Protein AF-A0A2N5I9R2-F1 (afdb_monomer_lite)

Sequence (228 aa):
MYKTEITMLAALPFIGFIIFKSLSSDYFYPVHIKRILQFTWQMPNYSSIAAASYIFTGYINLVIINRNIQAKEILYYFWVIPVLGSLILAFTYLTPFGFLGIHSVGDFVFPWMVTVDSLRMQYGFIERTSFVLVFVFMLLTMLFGIVTWNVGLELMKGAFGIQDRKTGMRLFALTFLSFIGFLSVYFQESLNQREFFGYAKYWFNFRLPVEVVLVMVVFLLSLRRKKT

pLDDT: mean 83.45, std 9.49, range [41.66, 95.06]

Secondary structure (DSSP, 8-state):
-HHHHHHHHHHHHHHHHHHHHHHT-TT--HHHHHHHHTTTTSPPPHHHHHHHHGGGGGHHHHHHHGGGS-HHHHGGGTTHHHHHHHHHHHHHHHHHHHHHHHHHGGG-SSHHHHHHHT-B-TTSSSSBTHHHHHHHHHHHHHHHHHHHHHHHHHHHHHHTT--S-HHHHHHHHHHHHHHHHHHHHHHHHH--HHHHHHHHHHHHHHHHHHHHHHHHHHHHHHHHHT--

Structure (mmCIF, N/CA/C/O backbone):
data_AF-A0A2N5I9R2-F1
#
_entry.id   AF-A0A2N5I9R2-F1
#
loop_
_atom_site.group_PDB
_atom_site.id
_atom_site.type_symbol
_atom_site.label_atom_id
_atom_site.label_alt_id
_atom_site.label_comp_id
_atom_site.label_asym_id
_atom_site.label_entity_id
_atom_site.label_seq_id
_atom_site.pdbx_PDB_ins_code
_atom_site.Cartn_x
_atom_site.Cartn_y
_atom_site.Cartn_z
_atom_site.occupancy
_atom_site.B_iso_or_equiv
_atom_site.auth_seq_id
_atom_site.auth_comp_id
_atom_site.auth_asym_id
_atom_site.auth_atom_id
_atom_site.pdbx_PDB_model_num
ATOM 1 N N . MET A 1 1 ? -20.966 -2.949 2.460 1.00 60.56 1 MET A N 1
ATOM 2 C CA . MET A 1 1 ? -20.809 -4.411 2.385 1.00 60.56 1 MET A CA 1
ATOM 3 C C . MET A 1 1 ? -21.108 -4.892 0.967 1.00 60.56 1 MET A C 1
ATOM 5 O O . MET A 1 1 ? -20.170 -4.924 0.189 1.00 60.56 1 MET A O 1
ATOM 9 N N . TYR A 1 2 ? -22.363 -5.051 0.525 1.00 65.62 2 TYR A N 1
ATOM 10 C CA . TYR A 1 2 ? -22.628 -5.542 -0.847 1.00 65.62 2 TYR A CA 1
ATOM 11 C C . TYR A 1 2 ? -22.006 -4.706 -1.979 1.00 65.62 2 TYR A C 1
ATOM 13 O O . TYR A 1 2 ? -21.385 -5.248 -2.883 1.00 65.62 2 TYR A O 1
ATOM 21 N N . LYS A 1 3 ? -22.089 -3.369 -1.913 1.00 74.38 3 LYS A N 1
ATOM 22 C CA . LYS A 1 3 ? -21.475 -2.499 -2.935 1.00 74.38 3 LYS A CA 1
ATOM 23 C C . LYS A 1 3 ? -19.947 -2.625 -2.985 1.00 74.38 3 LYS A C 1
ATOM 25 O O . LYS A 1 3 ? -19.378 -2.588 -4.062 1.00 74.38 3 LYS A O 1
ATOM 30 N N . THR A 1 4 ? -19.289 -2.790 -1.836 1.00 77.25 4 THR A N 1
ATOM 31 C CA . THR A 1 4 ? -17.825 -2.929 -1.758 1.00 77.25 4 THR A CA 1
ATOM 32 C C . THR A 1 4 ? -17.363 -4.298 -2.258 1.00 77.25 4 THR A C 1
ATOM 34 O O . THR A 1 4 ? -16.362 -4.378 -2.960 1.00 77.25 4 THR A O 1
ATOM 37 N N . GLU A 1 5 ? -18.119 -5.358 -1.968 1.00 77.56 5 GLU A N 1
ATOM 38 C CA . GLU A 1 5 ? -17.849 -6.711 -2.474 1.00 77.56 5 GLU A CA 1
ATOM 39 C C . GLU A 1 5 ? -18.020 -6.792 -3.993 1.00 77.56 5 GLU A C 1
ATOM 41 O O . GLU A 1 5 ? -17.132 -7.289 -4.680 1.00 77.56 5 GLU A O 1
ATOM 46 N N . ILE A 1 6 ? -19.108 -6.231 -4.532 1.00 82.81 6 ILE A N 1
ATOM 47 C CA . ILE A 1 6 ? -19.355 -6.199 -5.981 1.00 82.81 6 ILE A CA 1
ATOM 48 C C . ILE A 1 6 ? -18.239 -5.436 -6.703 1.00 82.81 6 ILE A C 1
ATOM 50 O O . ILE A 1 6 ? -17.735 -5.918 -7.714 1.00 82.81 6 ILE A O 1
ATOM 54 N N . THR A 1 7 ? -17.798 -4.286 -6.178 1.00 84.12 7 THR A N 1
ATOM 55 C CA . THR A 1 7 ? -16.679 -3.533 -6.769 1.00 84.12 7 THR A CA 1
ATOM 56 C C . THR A 1 7 ? -15.376 -4.335 -6.754 1.00 84.12 7 THR A C 1
ATOM 58 O O . THR A 1 7 ? -14.638 -4.315 -7.737 1.00 84.12 7 THR A O 1
ATOM 61 N N . MET A 1 8 ? -15.091 -5.069 -5.673 1.00 82.25 8 MET A N 1
ATOM 62 C CA . MET A 1 8 ? -13.900 -5.920 -5.593 1.00 82.25 8 MET A CA 1
ATOM 63 C C . MET A 1 8 ? -13.965 -7.075 -6.601 1.00 82.25 8 MET A C 1
ATOM 65 O O . MET A 1 8 ? -13.002 -7.304 -7.332 1.00 82.25 8 MET A O 1
ATOM 69 N N . LEU A 1 9 ? -15.109 -7.760 -6.688 1.00 85.12 9 LEU A N 1
ATOM 70 C CA . LEU A 1 9 ? -15.334 -8.837 -7.655 1.00 85.12 9 LEU A CA 1
ATOM 71 C C . LEU A 1 9 ? -15.243 -8.337 -9.099 1.00 85.12 9 LEU A C 1
ATOM 73 O O . LEU A 1 9 ? -14.686 -9.029 -9.946 1.00 85.12 9 LEU A O 1
ATOM 77 N N . ALA A 1 10 ? -15.725 -7.123 -9.367 1.00 86.81 10 ALA A N 1
ATOM 78 C CA . ALA A 1 10 ? -15.601 -6.487 -10.671 1.00 86.81 10 ALA A CA 1
ATOM 79 C C . ALA A 1 10 ? -14.145 -6.135 -11.017 1.00 86.81 10 ALA A C 1
ATOM 81 O O . ALA A 1 10 ? -13.776 -6.219 -12.182 1.00 86.81 10 ALA A O 1
ATOM 82 N N . ALA A 1 11 ? -13.306 -5.775 -10.038 1.00 87.00 11 ALA A N 1
ATOM 83 C CA . ALA A 1 11 ? -11.900 -5.427 -10.263 1.00 87.00 11 ALA A CA 1
ATOM 84 C C . ALA A 1 11 ? -11.002 -6.652 -10.530 1.00 87.00 11 ALA A C 1
ATOM 86 O O . ALA A 1 11 ? -10.061 -6.564 -11.321 1.00 87.00 11 ALA A O 1
ATOM 87 N N . LEU A 1 12 ? -11.293 -7.799 -9.905 1.00 87.19 12 LEU A N 1
ATOM 88 C CA . LEU A 1 12 ? -10.509 -9.036 -10.038 1.00 87.19 12 LEU A CA 1
ATOM 89 C C . LEU A 1 12 ? -10.227 -9.490 -11.486 1.00 87.19 12 LEU A C 1
ATOM 91 O O . LEU A 1 12 ? -9.058 -9.758 -11.775 1.00 87.19 12 LEU A O 1
ATOM 95 N N . PRO A 1 13 ? -11.206 -9.574 -12.412 1.00 89.88 13 PRO A N 1
ATOM 96 C CA . PRO A 1 13 ? -10.934 -10.004 -13.784 1.00 89.88 13 PRO A CA 1
ATOM 97 C C . PRO A 1 13 ? -9.985 -9.050 -14.514 1.00 89.88 13 PRO A C 1
ATOM 99 O O . PRO A 1 13 ? -9.122 -9.506 -15.259 1.00 89.88 13 PRO A O 1
ATOM 102 N N . PHE A 1 14 ? -10.080 -7.741 -14.263 1.00 89.31 14 PHE A N 1
ATOM 103 C CA . PHE A 1 14 ? -9.168 -6.767 -14.862 1.00 89.31 14 PHE A CA 1
ATOM 104 C C . PHE A 1 14 ? -7.747 -6.902 -14.309 1.00 89.31 14 PHE A C 1
ATOM 106 O O . PHE A 1 14 ? -6.790 -6.839 -15.078 1.00 89.31 14 PHE A O 1
ATOM 113 N N . ILE A 1 15 ? -7.595 -7.146 -13.003 1.00 88.50 15 ILE A N 1
ATOM 114 C CA . ILE A 1 15 ? -6.285 -7.422 -12.390 1.00 88.50 15 ILE A CA 1
ATOM 115 C C . ILE A 1 15 ? -5.675 -8.686 -13.007 1.00 88.50 15 ILE A C 1
ATOM 117 O O . ILE A 1 15 ? -4.526 -8.665 -13.448 1.00 88.50 15 ILE A O 1
ATOM 121 N N . GLY A 1 16 ? -6.454 -9.769 -13.090 1.00 88.75 16 GLY A N 1
ATOM 122 C CA . GLY A 1 16 ? -6.018 -11.022 -13.706 1.00 88.75 16 GLY A CA 1
ATOM 123 C C . GLY A 1 16 ? -5.613 -10.841 -15.169 1.00 88.75 16 GLY A C 1
ATOM 124 O O . GLY A 1 16 ? -4.566 -11.334 -15.585 1.00 88.75 16 GLY A O 1
ATOM 125 N N . PHE A 1 17 ? -6.389 -10.066 -15.929 1.00 89.44 17 PHE A N 1
ATOM 126 C CA . PHE A 1 17 ? -6.084 -9.732 -17.316 1.00 89.44 17 PHE A CA 1
ATOM 127 C C . PHE A 1 17 ? -4.769 -8.952 -17.461 1.00 89.44 17 PHE A C 1
ATOM 129 O O . PHE A 1 17 ? -3.946 -9.311 -18.303 1.00 89.44 17 PHE A O 1
ATOM 136 N N . ILE A 1 18 ? -4.534 -7.927 -16.631 1.00 88.94 18 ILE A N 1
ATOM 137 C CA . ILE A 1 18 ? -3.284 -7.145 -16.658 1.00 88.94 18 ILE A CA 1
ATOM 138 C C . ILE A 1 18 ? -2.084 -8.049 -16.356 1.00 88.94 18 ILE A C 1
ATOM 140 O O . ILE A 1 18 ? -1.089 -7.995 -17.079 1.00 88.94 18 ILE A O 1
ATOM 144 N N . ILE A 1 19 ? -2.183 -8.912 -15.338 1.00 89.31 19 ILE A N 1
ATOM 145 C CA . ILE A 1 19 ? -1.112 -9.859 -14.988 1.00 89.31 19 ILE A CA 1
ATOM 146 C C . ILE A 1 19 ? -0.849 -10.814 -16.157 1.00 89.31 19 ILE A C 1
ATOM 148 O O . ILE A 1 19 ? 0.292 -10.950 -16.597 1.00 89.31 19 ILE A O 1
ATOM 152 N N . PHE A 1 20 ? -1.896 -11.431 -16.707 1.00 90.12 20 PHE A N 1
ATOM 153 C CA . PHE A 1 20 ? -1.774 -12.354 -17.835 1.00 90.12 20 PHE A CA 1
ATOM 154 C C . PHE A 1 20 ? -1.124 -11.690 -19.056 1.00 90.12 20 PHE A C 1
ATOM 156 O O . PHE A 1 20 ? -0.187 -12.237 -19.644 1.00 90.12 20 PHE A O 1
ATOM 163 N N . LYS A 1 21 ? -1.584 -10.486 -19.413 1.00 89.69 21 LYS A N 1
ATOM 164 C CA . LYS A 1 21 ? -1.057 -9.728 -20.550 1.00 89.69 21 LYS A CA 1
ATOM 165 C C . LYS A 1 21 ? 0.397 -9.321 -20.334 1.00 89.69 21 LYS A C 1
ATOM 167 O O . LYS A 1 21 ? 1.181 -9.356 -21.278 1.00 89.69 21 LYS A O 1
ATOM 172 N N . SER A 1 22 ? 0.749 -8.965 -19.105 1.00 88.06 22 SER A N 1
ATOM 173 C CA . SER A 1 22 ? 2.108 -8.594 -18.740 1.00 88.06 22 SER A CA 1
ATOM 174 C C . SER A 1 22 ? 3.081 -9.768 -18.841 1.00 88.06 22 SER A C 1
ATOM 176 O O . SER A 1 22 ? 4.193 -9.588 -19.323 1.00 88.06 22 SER A O 1
ATOM 178 N N . LEU A 1 23 ? 2.678 -10.964 -18.406 1.00 88.38 23 LEU A N 1
ATOM 179 C CA . LEU A 1 23 ? 3.525 -12.163 -18.465 1.00 88.38 23 LEU A CA 1
ATOM 180 C C . LEU A 1 23 ? 3.648 -12.737 -19.880 1.00 88.38 23 LEU A C 1
ATOM 182 O O . LEU A 1 23 ? 4.664 -13.340 -20.205 1.00 88.38 23 LEU A O 1
ATOM 186 N N . SER A 1 24 ? 2.624 -12.543 -20.712 1.00 87.75 24 SER A N 1
ATOM 187 C CA . SER A 1 24 ? 2.589 -13.025 -22.101 1.00 87.75 24 SER A CA 1
ATOM 188 C C . SER A 1 24 ? 3.183 -12.026 -23.103 1.00 87.75 24 SER A C 1
ATOM 190 O O . SER A 1 24 ? 3.003 -12.183 -24.306 1.00 87.75 24 SER A O 1
ATOM 192 N N . SER A 1 25 ? 3.800 -10.947 -22.621 1.00 88.19 25 SER A N 1
ATOM 193 C CA . SER A 1 25 ? 4.370 -9.893 -23.459 1.00 88.19 25 SER A CA 1
ATOM 194 C C . SER A 1 25 ? 5.795 -10.234 -23.882 1.00 88.19 25 SER A C 1
ATOM 196 O O . SER A 1 25 ? 6.601 -10.634 -23.045 1.00 88.19 25 SER A O 1
ATOM 198 N N . ASP A 1 26 ? 6.144 -9.955 -25.138 1.00 86.06 26 ASP A N 1
ATOM 199 C CA . ASP A 1 26 ? 7.515 -10.110 -25.649 1.00 86.06 26 ASP A CA 1
ATOM 200 C C . ASP A 1 26 ? 8.520 -9.176 -24.950 1.00 86.06 26 ASP A C 1
ATOM 202 O O . ASP A 1 26 ? 9.721 -9.428 -24.937 1.00 86.06 26 ASP A O 1
ATOM 206 N N . TYR A 1 27 ? 8.029 -8.095 -24.334 1.00 86.44 27 TYR A N 1
ATOM 207 C CA . TYR A 1 27 ? 8.842 -7.134 -23.582 1.00 86.44 27 TYR A CA 1
ATOM 208 C C . TYR A 1 27 ? 9.152 -7.580 -22.146 1.00 86.44 27 TYR A C 1
ATOM 210 O O . TYR A 1 27 ? 9.846 -6.868 -21.419 1.00 86.44 27 TYR A O 1
ATOM 218 N N . PHE A 1 28 ? 8.629 -8.728 -21.711 1.00 88.94 28 PHE A N 1
ATOM 219 C CA . PHE A 1 28 ? 8.893 -9.260 -20.383 1.00 88.94 28 PHE A CA 1
ATOM 220 C C . PHE A 1 28 ? 10.134 -10.154 -20.404 1.00 88.94 28 PHE A C 1
ATOM 222 O O . PHE A 1 28 ? 10.130 -11.224 -21.009 1.00 88.94 28 PHE A O 1
ATOM 229 N N . TYR A 1 29 ? 11.188 -9.750 -19.689 1.00 91.38 29 TYR A N 1
ATOM 230 C CA . TYR A 1 29 ? 12.444 -10.497 -19.614 1.00 91.38 29 TYR A CA 1
ATOM 231 C C . TYR A 1 29 ? 12.630 -11.150 -18.229 1.00 91.38 29 TYR A C 1
ATOM 233 O O . TYR A 1 29 ? 13.081 -10.498 -17.278 1.00 91.38 29 TYR A O 1
ATOM 241 N N . PRO A 1 30 ? 12.391 -12.471 -18.082 1.00 88.44 30 PRO A N 1
ATOM 242 C CA . PRO A 1 30 ? 12.496 -13.168 -16.793 1.00 88.44 30 PRO A CA 1
ATOM 243 C C . PRO A 1 30 ? 13.909 -13.176 -16.191 1.00 88.44 30 PRO A C 1
ATOM 245 O O . PRO A 1 30 ? 14.089 -13.409 -14.995 1.00 88.44 30 PRO A O 1
ATOM 248 N N . VAL A 1 31 ? 14.938 -12.931 -17.007 1.00 90.69 31 VAL A N 1
ATOM 249 C CA . VAL A 1 31 ? 16.338 -12.873 -16.557 1.00 90.69 31 VAL A CA 1
ATOM 250 C C . VAL A 1 31 ? 16.550 -11.741 -15.547 1.00 90.69 31 VAL A C 1
ATOM 252 O O . VAL A 1 31 ? 17.292 -11.922 -14.579 1.00 90.69 31 VAL A O 1
ATOM 255 N N . HIS A 1 32 ? 15.864 -10.604 -15.705 1.00 89.44 32 HIS A N 1
ATOM 256 C CA . HIS A 1 32 ? 15.947 -9.500 -14.743 1.00 89.44 32 HIS A CA 1
ATOM 257 C C . HIS A 1 32 ? 15.361 -9.880 -13.380 1.00 89.44 32 HIS A C 1
ATOM 259 O O . HIS A 1 32 ? 15.937 -9.531 -12.350 1.00 89.44 32 HIS A O 1
ATOM 265 N N . ILE A 1 33 ? 14.295 -10.686 -13.368 1.00 89.81 33 ILE A N 1
ATOM 266 C CA . ILE A 1 33 ? 13.702 -11.221 -12.136 1.00 89.81 33 ILE A CA 1
ATOM 267 C C . ILE A 1 33 ? 14.692 -12.143 -11.416 1.00 89.81 33 ILE A C 1
ATOM 269 O O . ILE A 1 33 ? 14.913 -12.014 -10.214 1.00 89.81 33 ILE A O 1
ATOM 273 N N . LYS A 1 34 ? 15.363 -13.042 -12.144 1.00 89.62 34 LYS A N 1
ATOM 274 C CA . LYS A 1 34 ? 16.384 -13.916 -11.539 1.00 89.62 34 LYS A CA 1
ATOM 275 C C . LYS A 1 34 ? 17.528 -13.121 -10.907 1.00 89.62 34 LYS A C 1
ATOM 277 O O . LYS A 1 34 ? 18.033 -13.514 -9.861 1.00 89.62 34 LYS A O 1
ATOM 282 N N . ARG A 1 35 ? 17.914 -11.996 -11.515 1.00 87.94 35 ARG A N 1
ATOM 283 C CA . ARG A 1 35 ? 18.985 -11.137 -10.996 1.00 87.94 35 ARG A CA 1
ATOM 284 C C . ARG A 1 35 ? 18.557 -10.373 -9.737 1.00 87.94 35 ARG A C 1
ATOM 286 O O . ARG A 1 35 ? 19.349 -10.306 -8.808 1.00 87.94 35 ARG A O 1
ATOM 293 N N . ILE A 1 36 ? 17.319 -9.869 -9.641 1.00 87.06 36 ILE A N 1
ATOM 294 C CA . ILE A 1 36 ? 16.857 -9.197 -8.406 1.00 87.06 36 ILE A CA 1
ATOM 295 C C . ILE A 1 36 ? 16.723 -10.185 -7.240 1.00 87.06 36 ILE A C 1
ATOM 297 O O . ILE A 1 36 ? 17.016 -9.835 -6.099 1.00 87.06 36 ILE A O 1
ATOM 301 N N . LEU A 1 37 ? 16.386 -11.449 -7.523 1.00 86.69 37 LEU A N 1
ATOM 302 C CA . LEU A 1 37 ? 16.308 -12.494 -6.499 1.00 86.69 37 LEU A CA 1
ATOM 303 C C . LEU A 1 37 ? 17.649 -12.756 -5.791 1.00 86.69 37 LEU A C 1
ATOM 305 O O . LEU A 1 37 ? 17.649 -13.222 -4.654 1.00 86.69 37 LEU A O 1
ATOM 309 N N . GLN A 1 38 ? 18.783 -12.396 -6.400 1.00 86.44 38 GLN A N 1
ATOM 310 C CA . GLN A 1 38 ? 20.102 -12.485 -5.760 1.00 86.44 38 GLN A CA 1
ATOM 311 C C . GLN A 1 38 ? 20.298 -11.431 -4.658 1.00 86.44 38 GLN A C 1
ATOM 313 O O . GLN A 1 38 ? 21.095 -11.638 -3.748 1.00 86.44 38 GLN A O 1
ATOM 318 N N . PHE A 1 39 ? 19.543 -10.330 -4.697 1.00 82.88 39 PHE A N 1
ATOM 319 C CA . PHE A 1 39 ? 19.602 -9.248 -3.709 1.00 82.88 39 PHE A CA 1
ATOM 320 C C . PHE A 1 39 ? 18.635 -9.453 -2.531 1.00 82.88 39 PHE A C 1
ATOM 322 O O . PHE A 1 39 ? 18.561 -8.607 -1.646 1.00 82.88 39 PHE A O 1
ATOM 329 N N . THR A 1 40 ? 17.921 -10.582 -2.477 1.00 81.31 40 THR A N 1
ATOM 330 C CA . THR A 1 40 ? 16.929 -10.880 -1.422 1.00 81.31 40 THR A CA 1
ATOM 331 C C . THR A 1 40 ? 17.524 -10.959 -0.017 1.00 81.31 40 THR A C 1
ATOM 333 O O . THR A 1 40 ? 16.817 -10.722 0.957 1.00 81.31 40 THR A O 1
ATOM 336 N N . TRP A 1 41 ? 18.823 -11.243 0.092 1.00 84.44 41 TRP A N 1
ATOM 337 C CA . TRP A 1 41 ? 19.551 -11.316 1.362 1.00 84.44 41 TRP A CA 1
ATOM 338 C C . TRP A 1 41 ? 20.052 -9.964 1.881 1.00 84.44 41 TRP A C 1
ATOM 340 O O . TRP A 1 41 ? 20.584 -9.896 2.989 1.00 84.44 41 TRP A O 1
ATOM 350 N N . GLN A 1 42 ? 19.903 -8.881 1.115 1.00 86.25 42 GLN A N 1
ATOM 351 C CA . GLN A 1 42 ? 20.284 -7.553 1.587 1.00 86.25 42 GLN A CA 1
ATOM 352 C C . GLN A 1 42 ? 19.229 -7.003 2.543 1.00 86.25 42 GLN A C 1
ATOM 354 O O . GLN A 1 42 ? 18.032 -7.025 2.257 1.00 86.25 42 GLN A O 1
ATOM 359 N N . MET A 1 43 ? 19.683 -6.489 3.687 1.00 86.94 43 MET A N 1
ATOM 360 C CA . MET A 1 43 ? 18.779 -5.969 4.703 1.00 86.94 43 MET A CA 1
ATOM 361 C C . MET A 1 43 ? 18.050 -4.721 4.183 1.00 86.94 43 MET A C 1
ATOM 363 O O . MET A 1 43 ? 18.704 -3.752 3.787 1.00 86.94 43 MET A O 1
ATOM 367 N N . PRO A 1 44 ? 16.705 -4.713 4.178 1.00 87.38 44 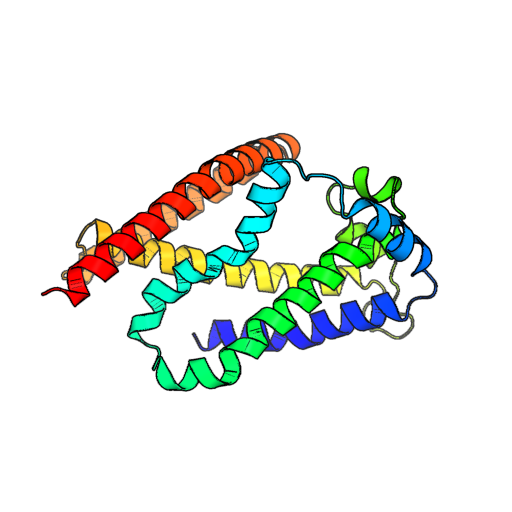PRO A N 1
ATOM 368 C CA . PRO A 1 44 ? 15.956 -3.563 3.706 1.00 87.38 44 PRO A CA 1
ATOM 369 C C . PRO A 1 44 ? 16.051 -2.403 4.699 1.00 87.38 44 PRO A C 1
ATOM 371 O O . PRO A 1 44 ? 16.192 -2.584 5.909 1.00 87.38 44 PRO A O 1
ATOM 374 N N . ASN A 1 45 ? 15.916 -1.184 4.180 1.00 90.69 45 ASN A N 1
ATOM 375 C CA . ASN A 1 45 ? 15.804 0.010 5.009 1.00 90.69 45 ASN A CA 1
ATOM 376 C C . ASN A 1 45 ? 14.539 -0.071 5.883 1.00 90.69 45 ASN A C 1
ATOM 378 O O . ASN A 1 45 ? 13.484 -0.512 5.419 1.00 90.69 45 ASN A O 1
ATOM 382 N N . TYR A 1 46 ? 14.623 0.425 7.119 1.00 92.19 46 TYR A N 1
ATOM 383 C CA . TYR A 1 46 ? 13.491 0.555 8.036 1.00 92.19 46 TYR A CA 1
ATOM 384 C C . TYR A 1 46 ? 12.267 1.194 7.373 1.00 92.19 46 TYR A C 1
ATOM 386 O O . TYR A 1 46 ? 11.164 0.671 7.491 1.00 92.19 46 TYR A O 1
ATOM 394 N N . SER A 1 47 ? 12.450 2.274 6.607 1.00 91.94 47 SER A N 1
ATOM 395 C CA . SER A 1 47 ? 11.321 2.918 5.924 1.00 91.94 47 SER A CA 1
ATOM 396 C C . SER A 1 47 ? 10.665 2.045 4.860 1.00 91.94 47 SER A C 1
ATOM 398 O O . SER A 1 47 ? 9.458 2.148 4.658 1.00 91.94 47 SER A O 1
ATOM 400 N N . SER A 1 48 ? 11.425 1.162 4.212 1.00 89.38 48 SER A N 1
ATOM 401 C CA . SER A 1 48 ? 10.872 0.194 3.263 1.00 89.38 48 SER A CA 1
ATOM 402 C C . SER A 1 48 ? 10.059 -0.879 3.989 1.00 89.38 48 SER A C 1
ATOM 404 O O . SER A 1 48 ? 8.973 -1.221 3.531 1.00 89.38 48 SER A O 1
ATOM 406 N N . ILE A 1 49 ? 10.536 -1.356 5.147 1.00 91.94 49 ILE A N 1
ATOM 407 C CA . ILE A 1 49 ? 9.783 -2.286 6.007 1.00 91.94 49 ILE A CA 1
ATOM 408 C C . ILE A 1 49 ? 8.491 -1.621 6.501 1.00 91.94 49 ILE A C 1
ATOM 410 O O . ILE A 1 49 ? 7.410 -2.199 6.390 1.00 91.94 49 ILE A O 1
ATOM 414 N N . ALA A 1 50 ? 8.589 -0.390 7.005 1.00 92.94 50 ALA A N 1
ATOM 415 C CA . ALA A 1 50 ? 7.455 0.370 7.511 1.00 92.94 50 ALA A CA 1
ATOM 416 C C . ALA A 1 50 ? 6.396 0.602 6.421 1.00 92.94 50 ALA A C 1
ATOM 418 O O . ALA A 1 50 ? 5.213 0.354 6.655 1.00 92.94 50 ALA A O 1
ATOM 419 N N . ALA A 1 51 ? 6.807 0.982 5.209 1.00 90.25 51 ALA A N 1
ATOM 420 C CA . ALA A 1 51 ? 5.897 1.125 4.074 1.00 90.25 51 ALA A CA 1
ATOM 421 C C . ALA A 1 51 ? 5.277 -0.219 3.644 1.00 90.25 51 ALA A C 1
ATOM 423 O O . ALA A 1 51 ? 4.068 -0.295 3.442 1.00 90.25 51 ALA A O 1
ATOM 424 N N . ALA A 1 52 ? 6.064 -1.297 3.561 1.00 89.38 52 ALA A N 1
ATOM 425 C CA . ALA A 1 52 ? 5.565 -2.622 3.179 1.00 89.38 52 ALA A CA 1
ATOM 426 C C . ALA A 1 52 ? 4.550 -3.184 4.189 1.00 89.38 52 ALA A C 1
ATOM 428 O O . ALA A 1 52 ? 3.569 -3.819 3.800 1.00 89.38 52 ALA A O 1
ATOM 429 N N . SER A 1 53 ? 4.738 -2.896 5.482 1.00 90.69 53 SER A N 1
ATOM 430 C CA . SER A 1 53 ? 3.801 -3.297 6.537 1.00 90.69 53 SER A CA 1
ATOM 431 C C . SER A 1 53 ? 2.400 -2.708 6.349 1.00 90.69 53 SER A C 1
ATOM 433 O O . SER A 1 53 ? 1.422 -3.291 6.815 1.00 90.69 53 SER A O 1
ATOM 435 N N . TYR A 1 54 ? 2.279 -1.580 5.632 1.00 88.25 54 TYR A N 1
ATOM 436 C CA . TYR A 1 54 ? 1.019 -0.865 5.450 1.00 88.25 54 TYR A CA 1
ATOM 437 C C . TYR A 1 54 ? -0.086 -1.710 4.838 1.00 88.25 54 TYR A C 1
ATOM 439 O O . TYR A 1 54 ? -1.230 -1.631 5.280 1.00 88.25 54 TYR A O 1
ATOM 447 N N . ILE A 1 55 ? 0.275 -2.573 3.899 1.00 86.81 55 ILE A N 1
ATOM 448 C CA . ILE A 1 55 ? -0.663 -3.431 3.174 1.00 86.81 55 ILE A CA 1
ATOM 449 C C . ILE A 1 55 ? -1.353 -4.431 4.119 1.00 86.81 55 ILE A C 1
ATOM 451 O O . ILE A 1 55 ? -2.497 -4.820 3.888 1.00 86.81 55 ILE A O 1
ATOM 455 N N . PHE A 1 56 ? -0.700 -4.812 5.219 1.00 84.56 56 PHE A N 1
ATOM 456 C CA . PHE A 1 56 ? -1.198 -5.840 6.134 1.00 84.56 56 PHE A CA 1
ATOM 457 C C . PHE A 1 56 ? -2.160 -5.321 7.202 1.00 84.56 56 PHE A C 1
ATOM 459 O O . PHE A 1 56 ? -2.762 -6.110 7.925 1.00 84.56 56 PHE A O 1
ATOM 466 N N . THR A 1 57 ? -2.372 -4.014 7.307 1.00 83.19 57 THR A N 1
ATOM 467 C CA . THR A 1 57 ? -3.117 -3.430 8.440 1.00 83.19 57 THR A CA 1
ATOM 468 C C . THR A 1 57 ? -4.618 -3.404 8.237 1.00 83.19 57 THR A C 1
ATOM 470 O O . THR A 1 57 ? -5.356 -2.845 9.049 1.00 83.19 57 THR A O 1
ATOM 473 N N . GLY A 1 58 ? -5.092 -4.032 7.160 1.00 77.19 58 GLY A N 1
ATOM 474 C CA . GLY A 1 58 ? -6.512 -4.241 6.913 1.00 77.19 58 GLY A CA 1
ATOM 475 C C . GLY A 1 58 ? -7.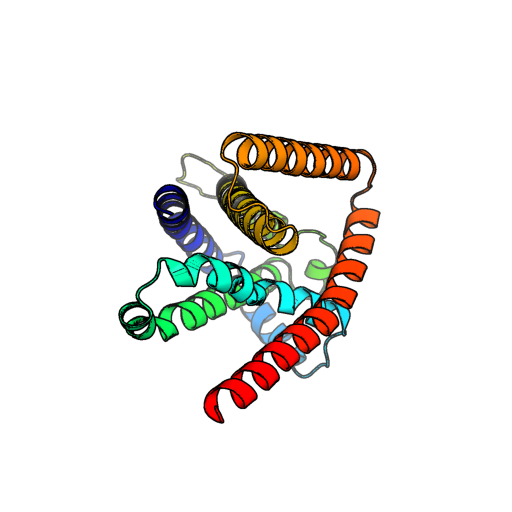221 -4.969 8.061 1.00 77.19 58 GLY A C 1
ATOM 476 O O . GLY A 1 58 ? -8.439 -4.860 8.171 1.00 77.19 58 GLY A O 1
ATOM 477 N N . TYR A 1 59 ? -6.489 -5.639 8.964 1.00 77.75 59 TYR A N 1
ATOM 478 C CA . TYR A 1 59 ? -7.061 -6.251 10.167 1.00 77.75 59 TYR A CA 1
ATOM 479 C C . TYR A 1 59 ? -7.787 -5.246 11.076 1.00 77.75 59 TYR A C 1
ATOM 481 O O . TYR A 1 59 ? -8.732 -5.632 11.760 1.00 77.75 59 TYR A O 1
ATOM 489 N N . ILE A 1 60 ? -7.406 -3.962 11.070 1.00 77.12 60 ILE A N 1
ATOM 490 C CA . ILE A 1 60 ? -8.096 -2.925 11.856 1.00 77.12 60 ILE A CA 1
ATOM 491 C C . ILE A 1 60 ? -9.549 -2.786 11.384 1.00 77.12 60 ILE A C 1
ATOM 493 O O . ILE A 1 60 ? -10.460 -2.670 12.202 1.00 77.12 60 ILE A O 1
ATOM 497 N N . ASN A 1 61 ? -9.786 -2.899 10.074 1.00 76.62 61 ASN A N 1
ATOM 498 C CA . ASN A 1 61 ? -11.134 -2.857 9.510 1.00 76.62 61 ASN A CA 1
ATOM 499 C C . ASN A 1 61 ? -11.973 -4.051 9.992 1.00 76.62 61 ASN A C 1
ATOM 501 O O . ASN A 1 61 ? -13.171 -3.907 10.229 1.00 76.62 61 ASN A O 1
ATOM 505 N N . LEU A 1 62 ? -11.351 -5.217 10.206 1.00 73.62 62 LEU A N 1
ATOM 506 C CA . LEU A 1 62 ? -12.048 -6.399 10.716 1.00 73.62 62 LEU A CA 1
ATOM 507 C C . LEU A 1 62 ? -12.555 -6.207 12.146 1.00 73.62 62 LEU A C 1
ATOM 509 O O . LEU A 1 62 ? -13.596 -6.764 12.464 1.00 73.62 62 LEU A O 1
ATOM 513 N N . VAL A 1 63 ? -11.899 -5.403 12.993 1.00 68.50 63 VAL A N 1
ATOM 514 C CA . VAL A 1 63 ? -12.330 -5.179 14.391 1.00 68.50 63 VAL A CA 1
ATOM 515 C C . VAL A 1 63 ? -13.767 -4.661 14.465 1.00 68.50 63 VAL A C 1
ATOM 517 O O . VAL A 1 63 ? -14.540 -5.082 15.324 1.00 68.50 63 VAL A O 1
ATOM 520 N N . ILE A 1 64 ? -14.140 -3.788 13.534 1.00 67.06 64 ILE A N 1
ATOM 521 C CA . ILE A 1 64 ? -15.475 -3.192 13.469 1.00 67.06 64 ILE A CA 1
ATOM 522 C C . ILE A 1 64 ? -16.468 -4.142 12.797 1.00 67.06 64 ILE A C 1
ATOM 524 O O . ILE A 1 64 ? -17.587 -4.340 13.274 1.00 67.06 64 ILE A O 1
ATOM 528 N N . ILE A 1 65 ? -16.039 -4.785 11.711 1.00 65.06 65 ILE A N 1
ATOM 529 C CA . ILE A 1 65 ? -16.895 -5.669 10.912 1.00 65.06 65 ILE A CA 1
ATOM 530 C C . ILE A 1 65 ? -17.156 -7.003 11.639 1.00 65.06 65 ILE A C 1
ATOM 532 O O . ILE A 1 65 ? -18.178 -7.643 11.396 1.00 65.06 65 ILE A O 1
ATOM 536 N N . ASN A 1 66 ? -16.311 -7.384 12.605 1.00 65.62 66 ASN A N 1
ATOM 537 C CA . ASN A 1 66 ? -16.453 -8.598 13.415 1.00 65.62 66 ASN A CA 1
ATOM 538 C C . ASN A 1 66 ? -17.808 -8.683 14.143 1.00 65.62 66 ASN A C 1
ATOM 540 O O . ASN A 1 66 ? -18.285 -9.778 14.415 1.00 65.62 66 ASN A O 1
ATOM 544 N N . ARG A 1 67 ? -18.478 -7.550 14.409 1.00 63.72 67 ARG A N 1
ATOM 545 C CA . ARG A 1 67 ? -19.837 -7.542 14.983 1.00 63.72 67 ARG A CA 1
ATOM 546 C C . ARG A 1 67 ? -20.884 -8.195 14.068 1.00 63.72 67 ARG A C 1
ATOM 548 O O . ARG A 1 67 ? -21.874 -8.719 14.567 1.00 63.72 67 ARG A O 1
ATOM 555 N N . ASN A 1 68 ? -20.664 -8.161 12.754 1.00 60.00 68 ASN A N 1
ATOM 556 C CA . ASN A 1 68 ? -21.608 -8.626 11.736 1.00 60.00 68 ASN A CA 1
ATOM 557 C C . ASN A 1 68 ? -21.156 -9.924 11.043 1.00 60.00 68 ASN A C 1
ATOM 559 O O . ASN A 1 68 ? -21.858 -10.420 10.166 1.00 60.00 68 ASN A O 1
ATOM 563 N N . ILE A 1 69 ? -19.989 -10.461 11.407 1.00 62.62 69 ILE A N 1
ATOM 564 C CA . ILE A 1 69 ? -19.392 -11.644 10.788 1.00 62.62 69 ILE A CA 1
ATOM 565 C C . ILE A 1 69 ? -19.561 -12.851 11.713 1.00 62.62 69 ILE A C 1
ATOM 567 O O . ILE A 1 69 ? -19.146 -12.830 12.871 1.00 62.62 69 ILE A O 1
ATOM 571 N N . GLN A 1 70 ? -20.098 -13.949 11.181 1.00 62.44 70 GLN A N 1
ATOM 572 C CA . GLN A 1 70 ? -20.031 -15.244 11.853 1.00 62.44 70 GLN A CA 1
ATOM 573 C C . GLN A 1 70 ? -18.613 -15.808 11.691 1.00 62.44 70 GLN A C 1
ATOM 575 O O . GLN A 1 70 ? -18.264 -16.373 10.656 1.00 62.44 70 GLN A O 1
ATOM 580 N N . ALA A 1 71 ? -17.777 -15.654 12.722 1.00 60.50 71 ALA A N 1
ATOM 581 C CA . ALA A 1 71 ? -16.356 -16.028 12.691 1.00 60.50 71 ALA A CA 1
ATOM 582 C C . ALA A 1 71 ? -16.086 -17.482 12.244 1.00 60.50 71 ALA A C 1
ATOM 584 O O . ALA A 1 71 ? -15.002 -17.791 11.755 1.00 60.50 71 ALA A O 1
ATOM 585 N N . LYS A 1 72 ? -17.070 -18.376 12.395 1.00 60.38 72 LYS A N 1
ATOM 586 C CA . LYS A 1 72 ? -16.945 -19.811 12.121 1.00 60.38 72 LYS A CA 1
ATOM 587 C C . LYS A 1 72 ? -16.896 -20.155 10.625 1.00 60.38 72 LYS A C 1
ATOM 589 O O . LYS A 1 72 ? -16.218 -21.110 10.267 1.00 60.38 72 LYS A O 1
ATOM 594 N N . GLU A 1 73 ? -17.560 -19.382 9.763 1.00 63.41 73 GLU A N 1
ATOM 595 C CA . GLU A 1 73 ? -17.622 -19.657 8.315 1.00 63.41 73 GLU A CA 1
ATOM 596 C C . GLU A 1 73 ? -16.415 -19.080 7.557 1.00 63.41 73 GLU A C 1
ATOM 598 O O . GLU A 1 73 ? -15.896 -19.701 6.632 1.00 63.41 73 GLU A O 1
ATOM 603 N N . ILE A 1 74 ? -15.892 -17.931 8.000 1.00 62.03 74 ILE A N 1
ATOM 604 C CA . ILE A 1 74 ? -14.741 -17.264 7.362 1.00 62.03 74 ILE A CA 1
ATOM 605 C C . ILE A 1 74 ? -13.431 -18.038 7.571 1.00 62.03 74 ILE A C 1
ATOM 607 O O . ILE A 1 74 ? -12.542 -18.002 6.720 1.00 62.03 74 ILE A O 1
ATOM 611 N N . LEU A 1 75 ? -13.316 -18.787 8.671 1.00 62.22 75 LEU A N 1
ATOM 612 C CA . LEU A 1 75 ? -12.119 -19.573 8.976 1.00 62.22 75 LEU A CA 1
ATOM 613 C C . LEU A 1 75 ? -11.849 -20.696 7.960 1.00 62.22 75 LEU A C 1
ATOM 615 O O . LEU A 1 75 ? -10.695 -21.096 7.815 1.00 62.22 75 LEU A O 1
ATOM 619 N N . TYR A 1 76 ? -12.862 -21.172 7.225 1.00 66.56 76 TYR A N 1
ATOM 620 C CA . TYR A 1 76 ? -12.694 -22.271 6.267 1.00 66.56 76 TYR A CA 1
ATOM 621 C C . TYR A 1 76 ? -11.853 -21.872 5.040 1.00 66.56 76 TYR A C 1
ATOM 623 O O . TYR A 1 76 ? -10.983 -22.628 4.616 1.00 66.56 76 TYR A O 1
ATOM 631 N N . TYR A 1 77 ? -12.037 -20.656 4.512 1.00 71.62 77 TYR A N 1
ATOM 632 C CA . TYR A 1 77 ? -11.277 -20.135 3.361 1.00 71.62 77 TYR A CA 1
ATOM 633 C C . TYR A 1 77 ? -10.173 -19.151 3.758 1.00 71.62 77 TYR A C 1
ATOM 635 O O . TYR A 1 77 ? -9.635 -18.435 2.911 1.00 71.62 77 TYR A O 1
ATOM 643 N N . PHE A 1 78 ? -9.804 -19.120 5.039 1.00 75.19 78 PHE A N 1
ATOM 644 C CA . PHE A 1 78 ? -8.867 -18.134 5.570 1.00 75.19 78 PHE A CA 1
ATOM 645 C C . PHE A 1 78 ? -7.519 -18.132 4.840 1.00 75.19 78 PHE A C 1
ATOM 647 O O . PHE A 1 78 ? -6.957 -17.065 4.629 1.00 75.19 78 PHE A O 1
ATOM 654 N N . TRP A 1 79 ? -7.033 -19.297 4.392 1.00 80.94 79 TRP A N 1
ATOM 655 C CA . TRP A 1 79 ? -5.762 -19.436 3.666 1.00 80.94 79 TRP A CA 1
ATOM 656 C C . TRP A 1 79 ? -5.791 -18.931 2.222 1.00 80.94 79 TRP A C 1
ATOM 658 O O . TRP A 1 79 ? -4.740 -18.604 1.673 1.00 80.94 79 TRP A O 1
ATOM 668 N N . VAL A 1 80 ? -6.967 -18.803 1.607 1.00 82.50 80 VAL A N 1
ATOM 669 C CA . VAL A 1 80 ? -7.084 -18.319 0.224 1.00 82.50 80 VAL A CA 1
ATOM 670 C C . VAL A 1 80 ? -6.653 -16.853 0.130 1.00 82.50 80 VAL A C 1
ATOM 672 O O . VAL A 1 80 ? -5.951 -16.470 -0.803 1.00 82.50 80 VAL A O 1
ATOM 675 N N . ILE A 1 81 ? -7.012 -16.046 1.130 1.00 80.94 81 ILE A N 1
ATOM 676 C CA . ILE A 1 81 ? -6.712 -14.610 1.187 1.00 80.94 81 ILE A CA 1
ATOM 677 C C . ILE A 1 81 ? -5.198 -14.324 1.225 1.00 80.94 81 ILE A C 1
ATOM 679 O O . ILE A 1 81 ? -4.733 -13.584 0.356 1.00 80.94 81 ILE A O 1
ATOM 683 N N . PRO A 1 82 ? -4.398 -14.874 2.164 1.00 84.19 82 PRO A N 1
ATOM 684 C CA . PRO A 1 82 ? -2.963 -14.626 2.201 1.00 84.19 82 PRO A CA 1
ATOM 685 C C . PRO A 1 82 ? -2.253 -15.220 0.986 1.00 84.19 82 PRO A C 1
ATOM 687 O O . PRO A 1 82 ? -1.364 -14.568 0.457 1.00 84.19 82 PRO A O 1
ATOM 690 N N . VAL A 1 83 ? -2.662 -16.391 0.483 1.00 87.75 83 VAL A N 1
ATOM 691 C CA . VAL A 1 83 ? -2.037 -16.986 -0.711 1.00 87.75 83 VAL A CA 1
ATOM 692 C C . VAL A 1 83 ? -2.260 -16.106 -1.943 1.00 87.75 83 VAL A C 1
ATOM 694 O O . VAL A 1 83 ? -1.295 -15.734 -2.611 1.00 87.75 83 VAL A O 1
ATOM 697 N N . LEU A 1 84 ? -3.507 -15.715 -2.226 1.00 86.38 84 LEU A N 1
ATOM 698 C CA . LEU A 1 84 ? -3.809 -14.827 -3.353 1.00 86.38 84 LEU A CA 1
ATOM 699 C C . LEU A 1 84 ? -3.172 -13.447 -3.173 1.00 86.38 84 LEU A C 1
ATOM 701 O O . LEU A 1 84 ? -2.595 -12.916 -4.119 1.00 86.38 84 LEU A O 1
ATOM 705 N N . GLY A 1 85 ? -3.228 -12.884 -1.965 1.00 84.69 85 GLY A N 1
ATOM 706 C CA . GLY A 1 85 ? -2.604 -11.604 -1.643 1.00 84.69 85 GLY A CA 1
ATOM 707 C C . GLY A 1 85 ? -1.094 -11.629 -1.875 1.00 84.69 85 GLY A C 1
ATOM 708 O O . GLY A 1 85 ? -0.568 -10.762 -2.567 1.00 84.69 85 GLY A O 1
ATOM 709 N N . SER A 1 86 ? -0.396 -12.652 -1.379 1.00 88.62 86 SER A N 1
ATOM 710 C CA . SER A 1 86 ? 1.042 -12.828 -1.598 1.00 88.62 86 SER A CA 1
ATOM 711 C C . SER A 1 86 ? 1.391 -13.021 -3.071 1.00 88.62 86 SER A C 1
ATOM 713 O O . SER A 1 86 ? 2.378 -12.446 -3.523 1.00 88.62 86 SER A O 1
ATOM 715 N N . LEU A 1 87 ? 0.585 -13.766 -3.836 1.00 90.12 87 LEU A N 1
ATOM 716 C CA . LEU A 1 87 ? 0.783 -13.906 -5.281 1.00 90.12 87 LEU A CA 1
ATOM 717 C C . LEU A 1 87 ? 0.645 -12.558 -5.992 1.00 90.12 87 LEU A C 1
ATOM 719 O O . LEU A 1 87 ? 1.536 -12.171 -6.744 1.00 90.12 87 LEU A O 1
ATOM 723 N N . ILE A 1 88 ? -0.428 -11.814 -5.717 1.00 88.25 88 ILE A N 1
ATOM 724 C CA . ILE A 1 88 ? -0.654 -10.490 -6.311 1.00 88.25 88 ILE A CA 1
ATOM 725 C C . ILE A 1 88 ? 0.485 -9.540 -5.936 1.00 88.25 88 ILE A C 1
ATOM 727 O O . ILE A 1 88 ? 0.988 -8.833 -6.805 1.00 88.25 88 ILE A O 1
ATOM 731 N N . LEU A 1 89 ? 0.938 -9.540 -4.680 1.00 89.69 89 LEU A N 1
ATOM 732 C CA . LEU A 1 89 ? 2.061 -8.714 -4.234 1.00 89.69 89 LEU A CA 1
ATOM 733 C C . LEU A 1 89 ? 3.377 -9.114 -4.894 1.00 89.69 89 LEU A C 1
ATOM 735 O O . LEU A 1 89 ? 4.129 -8.233 -5.301 1.00 89.69 89 LEU A O 1
ATOM 739 N N . ALA A 1 90 ? 3.643 -10.410 -5.053 1.00 90.31 90 ALA A N 1
ATOM 740 C CA . ALA A 1 90 ? 4.818 -10.891 -5.767 1.00 90.31 90 ALA A CA 1
ATOM 741 C C . ALA A 1 90 ? 4.791 -10.443 -7.233 1.00 90.31 90 ALA A C 1
ATOM 743 O O . ALA A 1 90 ? 5.774 -9.883 -7.712 1.00 90.31 90 ALA A O 1
ATOM 744 N N . PHE A 1 91 ? 3.662 -10.598 -7.933 1.00 90.25 91 PHE A N 1
ATOM 745 C CA . PHE A 1 91 ? 3.520 -10.095 -9.302 1.00 90.25 91 PHE A CA 1
ATOM 746 C C . PHE A 1 91 ? 3.669 -8.579 -9.365 1.00 90.25 91 PHE A C 1
ATOM 748 O O . PHE A 1 91 ? 4.401 -8.078 -10.218 1.00 90.25 91 PHE A O 1
ATOM 755 N N . THR A 1 92 ? 3.040 -7.863 -8.433 1.00 88.75 92 THR A N 1
ATOM 756 C CA . THR A 1 92 ? 3.133 -6.406 -8.317 1.00 88.75 92 THR A CA 1
ATOM 757 C C . THR A 1 92 ? 4.591 -5.987 -8.121 1.00 88.75 92 THR A C 1
ATOM 759 O O . THR A 1 92 ? 5.101 -5.111 -8.801 1.00 88.75 92 THR A O 1
ATOM 762 N N . TYR A 1 93 ? 5.332 -6.646 -7.248 1.00 88.56 93 TYR A N 1
ATOM 763 C CA . TYR A 1 93 ? 6.723 -6.292 -7.009 1.00 88.56 93 TYR A CA 1
ATOM 764 C C . TYR A 1 93 ? 7.643 -6.654 -8.186 1.00 88.56 93 TYR A C 1
ATOM 766 O O . TYR A 1 93 ? 8.465 -5.837 -8.590 1.00 88.56 93 TYR A O 1
ATOM 774 N N . LEU A 1 94 ? 7.507 -7.855 -8.756 1.00 90.88 94 LEU A N 1
ATOM 775 C CA . LEU A 1 94 ? 8.470 -8.406 -9.718 1.00 90.88 94 LEU A CA 1
ATOM 776 C C . LEU A 1 94 ? 8.277 -7.911 -11.154 1.00 90.88 94 LEU A C 1
ATOM 778 O O . LEU A 1 94 ? 9.251 -7.810 -11.900 1.00 90.88 94 LEU A O 1
ATOM 782 N N . THR A 1 95 ? 7.044 -7.611 -11.562 1.00 91.19 95 THR A N 1
ATOM 783 C CA . THR A 1 95 ? 6.745 -7.289 -12.964 1.00 91.19 95 THR A CA 1
ATOM 784 C C . THR A 1 95 ? 7.489 -6.050 -13.474 1.00 91.19 95 THR A C 1
ATOM 786 O O . THR A 1 95 ? 8.110 -6.165 -14.530 1.00 91.19 95 THR A O 1
ATOM 789 N N . PRO A 1 96 ? 7.543 -4.907 -12.756 1.00 91.38 96 PRO A N 1
ATOM 790 C CA . PRO A 1 96 ? 8.295 -3.746 -13.232 1.00 91.38 96 PRO A CA 1
ATOM 791 C C . PRO A 1 96 ? 9.780 -4.044 -13.463 1.00 91.38 96 PRO A C 1
ATOM 793 O O . PRO A 1 96 ? 10.352 -3.559 -14.433 1.00 91.38 96 PRO A O 1
ATOM 796 N N . PHE A 1 97 ? 10.401 -4.901 -12.643 1.00 90.94 97 PHE A N 1
ATOM 797 C CA . PHE A 1 97 ? 11.787 -5.334 -12.864 1.00 90.94 97 PHE A CA 1
ATOM 798 C C . PHE A 1 97 ? 11.954 -6.154 -14.145 1.00 90.94 97 PHE A C 1
ATOM 800 O O . PHE A 1 97 ? 12.996 -6.057 -14.790 1.00 90.94 97 PHE A O 1
ATOM 807 N N . GLY A 1 98 ? 10.946 -6.944 -14.524 1.00 89.56 98 GLY A N 1
ATOM 808 C CA . GLY A 1 98 ? 10.948 -7.717 -15.768 1.00 89.56 98 GLY A CA 1
ATOM 809 C C . GLY A 1 98 ? 10.902 -6.856 -17.035 1.00 89.56 98 GLY A C 1
ATOM 810 O O . GLY A 1 98 ? 11.443 -7.279 -18.052 1.00 89.56 98 GLY A O 1
ATOM 811 N N . PHE A 1 99 ? 10.302 -5.663 -16.967 1.00 90.25 99 PHE A N 1
ATOM 812 C CA . PHE A 1 99 ? 10.176 -4.735 -18.101 1.00 90.25 99 PHE A CA 1
ATOM 813 C C . PHE A 1 99 ? 11.267 -3.664 -18.125 1.00 90.25 99 PHE A C 1
ATOM 815 O O . PHE A 1 99 ? 11.859 -3.399 -19.165 1.00 90.25 99 PHE A O 1
ATOM 822 N N . LEU A 1 100 ? 11.517 -3.026 -16.982 1.00 90.06 100 LEU A N 1
ATOM 823 C CA . LEU A 1 100 ? 12.387 -1.852 -16.884 1.00 90.06 100 LEU A CA 1
ATOM 824 C C . LEU A 1 100 ? 13.834 -2.223 -16.519 1.00 90.06 100 LEU A C 1
ATOM 826 O O . LEU A 1 100 ? 14.740 -1.415 -16.691 1.00 90.06 100 LEU A O 1
ATOM 830 N N . GLY A 1 101 ? 14.073 -3.437 -16.014 1.00 87.56 101 GLY A N 1
ATOM 831 C CA . GLY A 1 101 ? 15.384 -3.857 -15.521 1.00 87.56 101 GLY A CA 1
ATOM 832 C C . GLY A 1 101 ? 15.753 -3.238 -14.164 1.00 87.56 101 GLY A C 1
ATOM 833 O O . GLY A 1 101 ? 15.113 -2.326 -13.659 1.00 87.56 101 GLY A O 1
ATOM 834 N N . ILE A 1 102 ? 16.801 -3.756 -13.522 1.00 84.94 102 ILE A N 1
ATOM 835 C CA . ILE A 1 102 ? 17.101 -3.444 -12.107 1.00 84.94 102 ILE A CA 1
ATOM 836 C C . ILE A 1 102 ? 17.543 -1.995 -11.880 1.00 84.94 102 ILE A C 1
ATOM 838 O O . ILE A 1 102 ? 17.196 -1.414 -10.857 1.00 84.94 102 ILE A O 1
ATOM 842 N N . HIS A 1 103 ? 18.294 -1.414 -12.816 1.00 83.00 103 HIS A N 1
ATOM 843 C CA . HIS A 1 103 ? 18.833 -0.065 -12.649 1.00 83.00 103 HIS A CA 1
ATOM 844 C C . HIS A 1 103 ? 17.767 1.009 -12.886 1.00 83.00 103 HIS A C 1
ATOM 846 O O . HIS A 1 103 ? 17.646 1.923 -12.081 1.00 83.00 103 HIS A O 1
ATOM 852 N N . SER A 1 104 ? 16.946 0.857 -13.928 1.00 84.12 104 SER A N 1
ATOM 853 C CA . SER A 1 104 ? 16.003 1.901 -14.342 1.00 84.12 104 SER A CA 1
ATOM 854 C C . SER A 1 104 ? 14.699 1.920 -13.543 1.00 84.12 104 SER A C 1
ATOM 856 O O . SER A 1 104 ? 14.009 2.933 -13.548 1.00 84.12 104 SER A O 1
ATOM 858 N N . VAL A 1 105 ? 14.342 0.852 -12.812 1.00 83.88 105 VAL A N 1
ATOM 859 C CA . VAL A 1 105 ? 13.148 0.864 -11.935 1.00 83.88 105 VAL A CA 1
ATOM 860 C C . VAL A 1 105 ? 13.236 1.960 -10.868 1.00 83.88 105 VAL A C 1
ATOM 862 O O . VAL A 1 105 ? 12.208 2.527 -10.507 1.00 83.88 105 VAL A O 1
ATOM 865 N N . GLY A 1 106 ? 14.441 2.272 -10.379 1.00 81.31 106 GLY A N 1
ATOM 866 C CA . GLY A 1 106 ? 14.656 3.297 -9.353 1.00 81.31 106 GLY A CA 1
ATOM 867 C C . GLY A 1 106 ? 14.455 4.735 -9.838 1.00 81.31 106 GLY A C 1
ATOM 868 O O . GLY A 1 106 ? 14.216 5.616 -9.015 1.00 81.31 106 GLY A O 1
ATOM 869 N N . ASP A 1 107 ? 14.502 4.964 -11.152 1.00 85.75 107 ASP A N 1
ATOM 870 C CA . ASP A 1 107 ? 14.389 6.301 -11.746 1.00 85.75 107 ASP A CA 1
ATOM 871 C C . ASP A 1 107 ? 12.926 6.754 -11.884 1.00 85.75 107 ASP A C 1
ATOM 873 O O . ASP A 1 107 ? 12.638 7.944 -12.035 1.00 85.75 107 ASP A O 1
ATOM 877 N N . PHE A 1 108 ? 11.977 5.816 -11.806 1.00 85.00 108 PHE A N 1
ATOM 878 C CA . PHE A 1 108 ? 10.554 6.097 -11.956 1.00 85.00 108 PHE A CA 1
ATOM 879 C C . PHE A 1 108 ? 9.841 6.156 -10.607 1.00 85.00 108 PHE A C 1
ATOM 881 O O . PHE A 1 108 ? 9.878 5.218 -9.815 1.00 85.00 108 PHE A O 1
ATOM 888 N N . VAL A 1 109 ? 9.076 7.229 -10.388 1.00 82.38 109 VAL A N 1
ATOM 889 C CA . VAL A 1 109 ? 8.223 7.372 -9.193 1.00 82.38 109 VAL A CA 1
ATOM 890 C C . VAL A 1 109 ? 7.083 6.344 -9.186 1.00 82.38 109 VAL A C 1
ATOM 892 O O . VAL A 1 109 ? 6.711 5.834 -8.132 1.00 82.38 109 VAL A O 1
ATOM 895 N N . PHE A 1 110 ? 6.555 6.001 -10.368 1.00 86.06 110 PHE A N 1
ATOM 896 C CA . PHE A 1 110 ? 5.500 4.997 -10.547 1.00 86.06 110 PHE A CA 1
ATOM 897 C C . PHE A 1 110 ? 5.898 3.944 -11.598 1.00 86.06 110 PHE A C 1
ATOM 899 O O . PHE A 1 110 ? 5.392 3.977 -12.724 1.00 86.06 110 PHE A O 1
ATOM 906 N N . PRO A 1 111 ? 6.767 2.971 -11.255 1.00 89.12 111 PRO A N 1
ATOM 907 C CA . PRO A 1 111 ? 7.285 1.981 -12.209 1.00 89.12 111 PRO A CA 1
ATOM 908 C C . PRO A 1 111 ? 6.191 1.164 -12.913 1.00 89.12 111 PRO A C 1
ATOM 910 O O . PRO A 1 111 ? 6.302 0.832 -14.093 1.00 89.12 111 PRO A O 1
ATOM 913 N N . TRP A 1 112 ? 5.090 0.885 -12.210 1.00 87.75 112 TRP A N 1
ATOM 914 C CA . TRP A 1 112 ? 3.927 0.189 -12.768 1.00 87.75 112 TRP A CA 1
ATOM 915 C C . TRP A 1 112 ? 3.232 0.948 -13.888 1.00 87.75 112 TRP A C 1
ATOM 917 O O . TRP A 1 112 ? 2.812 0.336 -14.866 1.00 87.75 112 TRP A O 1
ATOM 927 N N . MET A 1 113 ? 3.113 2.268 -13.755 1.00 87.62 113 MET A N 1
ATOM 928 C CA . MET A 1 113 ? 2.439 3.088 -14.756 1.00 87.62 113 MET A CA 1
ATOM 929 C C . MET A 1 113 ? 3.217 3.062 -16.072 1.00 87.62 113 MET A C 1
ATOM 931 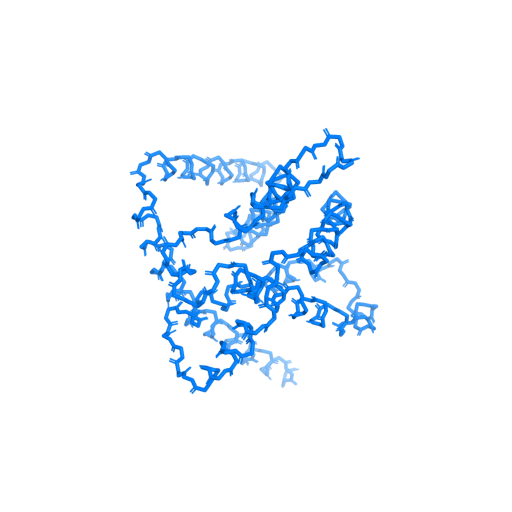O O . MET A 1 113 ? 2.627 2.850 -17.126 1.00 87.62 113 MET A O 1
ATOM 935 N N . VAL A 1 114 ? 4.546 3.168 -15.992 1.00 89.19 114 VAL A N 1
ATOM 936 C CA . VAL A 1 114 ? 5.443 3.083 -17.154 1.00 89.19 114 VAL A CA 1
ATOM 937 C C . VAL A 1 114 ? 5.401 1.688 -17.779 1.00 89.19 114 VAL A C 1
ATOM 939 O O . VAL A 1 114 ? 5.261 1.548 -18.991 1.00 89.19 114 VAL A O 1
ATOM 942 N N . THR A 1 115 ? 5.452 0.647 -16.943 1.00 89.75 115 THR A N 1
ATOM 943 C CA . THR A 1 115 ? 5.378 -0.750 -17.394 1.00 89.75 115 THR A CA 1
ATOM 944 C C . THR A 1 115 ? 4.102 -1.008 -18.191 1.00 89.75 115 THR A C 1
ATOM 946 O O . THR A 1 115 ? 4.149 -1.549 -19.292 1.00 89.75 115 THR A O 1
ATOM 949 N N . VAL A 1 116 ? 2.952 -0.584 -17.672 1.00 88.25 116 VAL A N 1
ATOM 950 C CA . VAL A 1 116 ? 1.666 -0.851 -18.320 1.00 88.25 116 VAL A CA 1
ATOM 951 C C . VAL A 1 116 ? 1.418 0.060 -19.527 1.00 88.25 116 VAL A C 1
ATOM 953 O O . VAL A 1 116 ? 0.734 -0.359 -20.459 1.00 88.25 116 VAL A O 1
ATOM 956 N N . ASP A 1 117 ? 2.002 1.259 -19.574 1.00 87.81 117 ASP A N 1
ATOM 957 C CA . ASP A 1 117 ? 1.941 2.103 -20.776 1.00 87.81 117 ASP A CA 1
ATOM 958 C C . ASP A 1 117 ? 2.707 1.488 -21.961 1.00 87.81 117 ASP A C 1
ATOM 960 O O . ASP A 1 117 ? 2.280 1.619 -23.107 1.00 87.81 117 ASP A O 1
ATOM 964 N N . SER A 1 118 ? 3.771 0.720 -21.687 1.00 86.25 118 SER A N 1
ATOM 965 C CA . SER A 1 118 ? 4.483 -0.057 -22.715 1.00 86.25 118 SER A CA 1
ATOM 966 C C . SER A 1 118 ? 3.661 -1.226 -23.288 1.00 86.25 118 SER A C 1
ATOM 968 O O . SER A 1 118 ? 3.936 -1.712 -24.387 1.00 86.25 118 SER A O 1
ATOM 970 N N . LEU A 1 119 ? 2.621 -1.673 -22.574 1.00 88.19 119 LEU A N 1
ATOM 971 C CA . LEU A 1 119 ? 1.787 -2.803 -22.974 1.00 88.19 119 LEU A CA 1
ATOM 972 C C . LEU A 1 119 ? 0.648 -2.352 -23.893 1.00 88.19 119 LEU A C 1
ATOM 974 O O . LEU A 1 119 ? -0.314 -1.708 -23.459 1.00 88.19 119 LEU A O 1
ATOM 978 N N . ARG A 1 120 ? 0.703 -2.787 -25.157 1.00 83.88 120 ARG A N 1
ATOM 979 C CA . ARG A 1 120 ? -0.356 -2.549 -26.150 1.00 83.88 120 ARG A CA 1
ATOM 980 C C . ARG A 1 120 ? -1.290 -3.752 -26.307 1.00 83.88 120 ARG A C 1
ATOM 982 O O . ARG A 1 120 ? -0.872 -4.916 -26.291 1.00 83.88 120 ARG A O 1
ATOM 989 N N . MET A 1 121 ? -2.572 -3.463 -26.498 1.00 82.19 121 MET A N 1
ATOM 990 C CA . MET A 1 121 ? -3.620 -4.431 -26.819 1.00 82.19 121 MET A CA 1
ATOM 991 C C . MET A 1 121 ? -3.987 -4.287 -28.297 1.00 82.19 121 MET A C 1
ATOM 993 O O . MET A 1 121 ? -4.855 -3.501 -28.650 1.00 82.19 121 MET A O 1
ATOM 997 N N . GLN A 1 122 ? -3.319 -5.052 -29.167 1.00 69.56 122 GLN A N 1
ATOM 998 C CA . GLN A 1 122 ? -3.478 -4.943 -30.628 1.00 69.56 122 GLN A CA 1
ATOM 999 C C . GLN A 1 122 ? -4.918 -5.169 -31.126 1.00 69.56 122 GLN A C 1
ATOM 1001 O O . GLN A 1 122 ? -5.296 -4.608 -32.145 1.00 69.56 122 GLN A O 1
ATOM 1006 N N . TYR A 1 123 ? -5.720 -5.956 -30.402 1.00 71.19 123 TYR A N 1
ATOM 1007 C CA . TYR A 1 123 ? -7.108 -6.284 -30.760 1.00 71.19 123 TYR A CA 1
ATOM 1008 C C . TYR A 1 123 ? -8.133 -5.757 -29.740 1.00 71.19 123 TYR A C 1
ATOM 1010 O O . TYR A 1 123 ? -9.281 -6.194 -29.728 1.00 71.19 123 TYR A O 1
ATOM 1018 N N . GLY A 1 124 ? -7.716 -4.870 -28.830 1.00 69.69 124 GLY A N 1
ATOM 1019 C CA . GLY A 1 124 ? -8.594 -4.303 -27.807 1.00 69.69 124 GLY A CA 1
ATOM 1020 C C . GLY A 1 124 ? -9.349 -3.072 -28.308 1.00 69.69 124 GLY A C 1
ATOM 1021 O O . GLY A 1 124 ? -8.837 -2.319 -29.127 1.00 69.69 124 GLY A O 1
ATOM 1022 N N . PHE A 1 125 ? -10.536 -2.812 -27.746 1.00 72.62 125 PHE A N 1
ATOM 1023 C CA . PHE A 1 125 ? -11.246 -1.533 -27.936 1.00 72.62 125 PHE A CA 1
ATOM 1024 C C . PHE A 1 125 ? -10.427 -0.335 -27.418 1.00 72.62 125 PHE A C 1
ATOM 1026 O O . PHE A 1 125 ? -10.597 0.797 -27.857 1.00 72.62 125 PHE A O 1
ATOM 1033 N N . ILE A 1 126 ? -9.522 -0.603 -26.475 1.00 79.25 126 ILE A N 1
ATOM 1034 C CA . ILE A 1 126 ? -8.573 0.348 -25.914 1.00 79.25 126 ILE A CA 1
ATOM 1035 C C . ILE A 1 126 ? -7.171 -0.119 -26.305 1.00 79.25 126 ILE A C 1
ATOM 1037 O O . ILE A 1 126 ? -6.798 -1.255 -26.029 1.00 79.25 126 ILE A O 1
ATOM 1041 N N . GLU A 1 127 ? -6.383 0.758 -26.919 1.00 80.88 127 GLU A N 1
ATOM 1042 C CA . GLU A 1 127 ? -5.065 0.395 -27.447 1.00 80.88 127 GLU A CA 1
ATOM 1043 C C . GLU A 1 127 ? -4.005 0.215 -26.345 1.00 80.88 127 GLU A C 1
ATOM 1045 O O . GLU A 1 127 ? -3.144 -0.664 -26.429 1.00 80.88 127 GLU A O 1
ATOM 1050 N N . ARG A 1 128 ? -4.070 1.037 -25.288 1.00 85.00 128 ARG A N 1
ATOM 1051 C CA . ARG A 1 128 ? -3.101 1.038 -24.183 1.00 85.00 128 ARG A CA 1
ATOM 1052 C C . ARG A 1 128 ? -3.672 0.382 -22.935 1.00 85.00 128 ARG A C 1
ATOM 1054 O O . ARG A 1 128 ? -4.759 0.727 -22.474 1.00 85.00 128 ARG A O 1
ATOM 1061 N N . THR A 1 129 ? -2.900 -0.513 -22.328 1.00 87.44 129 THR A N 1
ATOM 1062 C CA . THR A 1 129 ? -3.307 -1.203 -21.090 1.00 87.44 129 THR A CA 1
ATOM 1063 C C . THR A 1 129 ? -3.365 -0.237 -19.893 1.00 87.44 129 THR A C 1
ATOM 1065 O O . THR A 1 129 ? -4.046 -0.511 -18.903 1.00 87.44 129 THR A O 1
ATOM 1068 N N . SER A 1 130 ? -2.709 0.930 -19.992 1.00 87.69 130 SER A N 1
ATOM 1069 C CA . SER A 1 130 ? -2.635 1.944 -18.930 1.00 87.69 130 SER A CA 1
ATOM 1070 C C . SER A 1 130 ? -4.009 2.471 -18.519 1.00 87.69 130 SER A C 1
ATOM 1072 O O . SER A 1 130 ? -4.251 2.657 -17.329 1.00 87.69 130 SER A O 1
ATOM 1074 N N . PHE A 1 131 ? -4.954 2.598 -19.455 1.00 88.00 131 PHE A N 1
ATOM 1075 C CA . PHE A 1 131 ? -6.332 2.987 -19.142 1.00 88.00 131 PHE A CA 1
ATOM 1076 C C . PHE A 1 131 ? -7.040 1.978 -18.230 1.00 88.00 131 PHE A C 1
ATOM 1078 O O . PHE A 1 131 ? -7.723 2.376 -17.287 1.00 88.00 131 PHE A O 1
ATOM 1085 N N . VAL A 1 132 ? -6.852 0.675 -18.470 1.00 88.62 132 VAL A N 1
ATOM 1086 C CA . VAL A 1 132 ? -7.452 -0.385 -17.642 1.00 88.62 132 VAL A CA 1
ATOM 1087 C C . VAL A 1 132 ? -6.848 -0.359 -16.241 1.00 88.62 132 VAL A C 1
ATOM 1089 O O . VAL A 1 132 ? -7.580 -0.434 -15.257 1.00 88.62 132 VAL A O 1
ATOM 1092 N N . LEU A 1 133 ? -5.526 -0.184 -16.136 1.00 88.12 133 LEU A N 1
ATOM 1093 C CA . LEU A 1 133 ? -4.856 -0.051 -14.842 1.00 88.12 133 LEU A CA 1
ATOM 1094 C C . LEU A 1 133 ? -5.369 1.162 -14.063 1.00 88.12 133 LEU A C 1
ATOM 1096 O O . LEU A 1 133 ? -5.699 1.019 -12.890 1.00 88.12 133 LEU A O 1
ATOM 1100 N N . VAL A 1 134 ? -5.460 2.335 -14.696 1.00 90.06 134 VAL A N 1
ATOM 1101 C CA . VAL A 1 134 ? -5.958 3.560 -14.047 1.00 90.06 134 VAL A CA 1
ATOM 1102 C C . VAL A 1 134 ? -7.407 3.385 -13.596 1.00 90.06 134 VAL A C 1
ATOM 1104 O O . VAL A 1 134 ? -7.740 3.756 -12.472 1.00 90.06 134 VAL A O 1
ATOM 1107 N N . PHE A 1 135 ? -8.254 2.765 -14.419 1.00 89.50 135 PHE A N 1
ATOM 1108 C CA . PHE A 1 135 ? -9.638 2.465 -14.056 1.00 89.50 135 PHE A CA 1
ATOM 1109 C C . PHE A 1 135 ? -9.727 1.558 -12.819 1.00 89.50 135 PHE A C 1
ATOM 1111 O O . PHE A 1 135 ? -10.408 1.892 -11.848 1.00 89.50 135 PHE A O 1
ATOM 1118 N N . VAL A 1 136 ? -8.987 0.445 -12.809 1.00 90.12 136 VAL A N 1
ATOM 1119 C CA . VAL A 1 136 ? -8.925 -0.467 -11.654 1.00 90.12 136 VAL A CA 1
ATOM 1120 C C . VAL A 1 136 ? -8.368 0.246 -10.424 1.00 90.12 136 VAL A C 1
ATOM 1122 O O . VAL A 1 136 ? -8.920 0.119 -9.333 1.00 90.12 136 VAL A O 1
ATOM 1125 N N . PHE A 1 137 ? -7.303 1.029 -10.590 1.00 89.38 137 PHE A N 1
ATOM 1126 C CA . PHE A 1 137 ? -6.685 1.784 -9.506 1.00 89.38 137 PHE A CA 1
ATOM 1127 C C . PHE A 1 137 ? -7.657 2.798 -8.894 1.00 89.38 137 PHE A C 1
ATOM 1129 O O . PHE A 1 137 ? -7.738 2.912 -7.671 1.00 89.38 137 PHE A O 1
ATOM 1136 N N . MET A 1 138 ? -8.449 3.482 -9.722 1.00 90.88 138 MET A N 1
ATOM 1137 C CA . MET A 1 138 ? -9.485 4.412 -9.276 1.00 90.88 138 MET A CA 1
ATOM 1138 C C . MET A 1 138 ? -10.586 3.689 -8.491 1.00 90.88 138 MET A C 1
ATOM 1140 O O . MET A 1 138 ? -10.942 4.131 -7.398 1.00 90.88 138 MET A O 1
ATOM 1144 N N . LEU A 1 139 ? -11.068 2.543 -8.989 1.00 90.12 139 LEU A N 1
ATOM 1145 C CA . LEU A 1 139 ? -12.059 1.719 -8.287 1.00 90.12 139 LEU A CA 1
ATOM 1146 C C . LEU A 1 139 ? -11.552 1.253 -6.916 1.00 90.12 139 LEU A C 1
ATOM 1148 O O . LEU A 1 139 ? -12.262 1.385 -5.916 1.00 90.12 139 LEU A O 1
ATOM 1152 N N . LEU A 1 140 ? -10.322 0.736 -6.855 1.00 89.50 140 LEU A N 1
ATOM 1153 C CA . LEU A 1 140 ? -9.711 0.267 -5.610 1.00 89.50 140 LEU A CA 1
ATOM 1154 C C . LEU A 1 140 ? -9.453 1.416 -4.632 1.00 89.50 140 LEU A C 1
ATOM 1156 O O . LEU A 1 140 ? -9.717 1.263 -3.441 1.00 89.50 140 LEU A O 1
ATOM 1160 N N . THR A 1 141 ? -9.000 2.573 -5.117 1.00 89.62 141 THR A N 1
ATOM 1161 C CA . THR A 1 141 ? -8.762 3.762 -4.281 1.00 89.62 141 THR A CA 1
ATOM 1162 C C . THR A 1 141 ? -10.067 4.293 -3.692 1.00 89.62 141 THR A C 1
ATOM 1164 O O . THR A 1 141 ? -10.126 4.598 -2.501 1.00 89.62 141 THR A O 1
ATOM 1167 N N . MET A 1 142 ? -11.146 4.340 -4.482 1.00 88.69 142 MET A N 1
ATOM 1168 C CA . MET A 1 142 ? -12.472 4.708 -3.977 1.00 88.69 142 MET A CA 1
ATOM 1169 C C . MET A 1 142 ? -12.971 3.718 -2.925 1.00 88.69 142 MET A C 1
ATOM 1171 O O . MET A 1 142 ? -13.454 4.133 -1.872 1.00 88.69 142 MET A O 1
ATOM 1175 N N . LEU A 1 143 ? -12.827 2.413 -3.177 1.00 88.75 143 LEU A N 1
ATOM 1176 C CA . LEU A 1 143 ? -13.198 1.373 -2.217 1.00 88.75 143 LEU A CA 1
ATOM 1177 C C . LEU A 1 143 ? -12.414 1.537 -0.912 1.00 88.75 143 LEU A C 1
ATOM 1179 O O . LEU A 1 143 ? -13.012 1.563 0.166 1.00 88.75 143 LEU A O 1
ATOM 1183 N N . PHE A 1 144 ? -11.095 1.705 -1.011 1.00 87.25 144 PHE A N 1
ATOM 1184 C CA . PHE A 1 144 ? -10.216 1.929 0.129 1.00 87.25 144 PHE A CA 1
ATOM 1185 C C . PHE A 1 144 ? -10.627 3.169 0.937 1.00 87.25 144 PHE A C 1
ATOM 1187 O O . PHE A 1 144 ? -10.730 3.092 2.164 1.00 87.25 144 PHE A O 1
ATOM 1194 N N . GLY A 1 145 ? -10.932 4.283 0.263 1.00 87.88 145 GLY A N 1
ATOM 1195 C CA . GLY A 1 145 ? -11.413 5.512 0.896 1.00 87.88 145 GLY A CA 1
ATOM 1196 C C . GLY A 1 145 ? -12.745 5.320 1.624 1.00 87.88 145 GLY A C 1
ATOM 1197 O O . GLY A 1 145 ? -12.854 5.665 2.800 1.00 87.88 145 GLY A O 1
ATOM 1198 N N . ILE A 1 146 ? -13.733 4.693 0.972 1.00 86.12 146 ILE A N 1
ATOM 1199 C CA . ILE A 1 146 ? -15.052 4.410 1.565 1.00 86.12 146 ILE A CA 1
ATOM 1200 C C . ILE A 1 146 ? -14.911 3.562 2.832 1.00 86.12 146 ILE A C 1
ATOM 1202 O O . ILE A 1 146 ? -15.521 3.882 3.853 1.00 86.12 146 ILE A O 1
ATOM 1206 N N . VAL A 1 147 ? -14.118 2.488 2.777 1.00 85.56 147 VAL A N 1
ATOM 1207 C CA . VAL A 1 147 ? -13.916 1.594 3.925 1.00 85.56 147 VAL A CA 1
ATOM 1208 C C . VAL A 1 147 ? -13.204 2.332 5.055 1.00 85.56 147 VAL A C 1
ATOM 1210 O O . VAL A 1 147 ? -13.696 2.332 6.180 1.00 85.56 147 VAL A O 1
ATOM 1213 N N . THR A 1 148 ? -12.095 3.010 4.760 1.00 86.06 148 THR A N 1
ATOM 1214 C CA . THR A 1 148 ? -11.270 3.674 5.780 1.00 86.06 148 THR A CA 1
ATOM 1215 C C . THR A 1 148 ? -12.018 4.812 6.467 1.00 86.06 148 THR A C 1
ATOM 1217 O O . THR A 1 148 ? -11.965 4.931 7.690 1.00 86.06 148 THR A O 1
ATOM 1220 N N . TRP A 1 149 ? -12.759 5.633 5.718 1.00 86.81 149 TRP A N 1
ATOM 1221 C CA . TRP A 1 149 ? -13.547 6.721 6.303 1.00 86.81 149 TRP A CA 1
ATOM 1222 C C . TRP A 1 149 ? -14.718 6.207 7.134 1.00 86.81 149 TRP A C 1
ATOM 1224 O O . TRP A 1 149 ? -15.007 6.768 8.190 1.00 86.81 149 TRP A O 1
ATOM 1234 N N . ASN A 1 150 ? -15.373 5.132 6.692 1.00 84.50 150 ASN A N 1
ATOM 1235 C CA . ASN A 1 150 ? -16.460 4.515 7.446 1.00 84.50 150 ASN A CA 1
ATOM 1236 C C . ASN A 1 150 ? -15.948 3.922 8.769 1.00 84.50 150 ASN A C 1
ATOM 1238 O O . ASN A 1 150 ? -16.445 4.280 9.836 1.00 84.50 150 ASN A O 1
ATOM 1242 N N . VAL A 1 151 ? -14.888 3.113 8.702 1.00 84.19 151 VAL A N 1
ATOM 1243 C CA . VAL A 1 151 ? -14.231 2.521 9.876 1.00 84.19 151 VAL A CA 1
ATOM 1244 C C . VAL A 1 151 ? -13.735 3.617 10.820 1.00 84.19 151 VAL A C 1
ATOM 1246 O O . VAL A 1 151 ? -14.017 3.572 12.015 1.00 84.19 151 VAL A O 1
ATOM 1249 N N . GLY A 1 152 ? -13.065 4.648 10.298 1.00 86.06 152 GLY A N 1
ATOM 1250 C CA . GLY A 1 152 ? -12.589 5.779 11.095 1.00 86.06 152 GLY A CA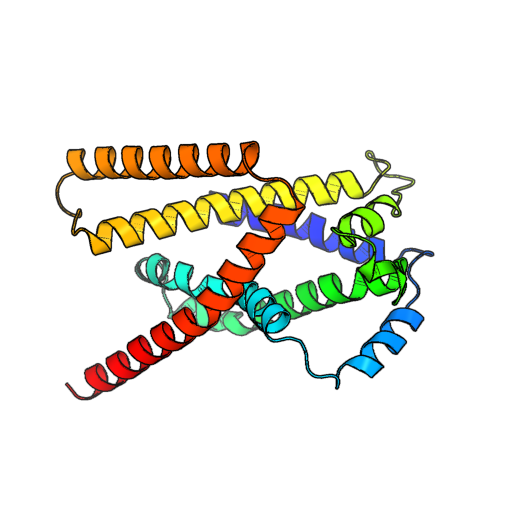 1
ATOM 1251 C C . GLY A 1 152 ? -13.721 6.510 11.820 1.00 86.06 152 GLY A C 1
ATOM 1252 O O . GLY A 1 152 ? -13.605 6.817 13.004 1.00 86.06 152 GLY A O 1
ATOM 1253 N N . LEU A 1 153 ? -14.850 6.729 11.149 1.00 86.38 153 LEU A N 1
ATOM 1254 C CA . LEU A 1 153 ? -16.028 7.353 11.745 1.00 86.38 153 LEU A CA 1
ATOM 1255 C C . LEU A 1 153 ? -16.659 6.483 12.843 1.00 86.38 153 LEU A C 1
ATOM 1257 O O . LEU A 1 153 ? -17.101 7.020 13.860 1.00 86.38 153 LEU A O 1
ATOM 1261 N N . GLU A 1 154 ? -16.696 5.161 12.678 1.00 83.19 154 GLU A N 1
ATOM 1262 C CA . GLU A 1 154 ? -17.181 4.250 13.720 1.00 83.19 154 GLU A CA 1
ATOM 1263 C C . GLU A 1 154 ? -16.247 4.203 14.939 1.00 83.19 154 GLU A C 1
ATOM 1265 O O . GLU A 1 154 ? -16.734 4.280 16.072 1.00 83.19 154 GLU A O 1
ATOM 1270 N N . LEU A 1 155 ? -14.923 4.191 14.735 1.00 83.31 155 LEU A N 1
ATOM 1271 C CA . LEU A 1 155 ? -13.948 4.290 15.832 1.00 83.31 155 LEU A CA 1
ATOM 1272 C C . LEU A 1 155 ? -14.088 5.606 16.594 1.00 83.31 155 LEU A C 1
ATOM 1274 O O . LEU A 1 155 ? -14.106 5.603 17.824 1.00 83.31 155 LEU A O 1
ATOM 1278 N N . MET A 1 156 ? -14.244 6.724 15.882 1.00 84.25 156 MET A N 1
ATOM 1279 C CA . MET A 1 156 ? -14.407 8.038 16.505 1.00 84.25 156 MET A CA 1
ATOM 1280 C C . MET A 1 156 ? -15.710 8.125 17.300 1.00 84.25 156 MET A C 1
ATOM 1282 O O . MET A 1 156 ? -15.710 8.603 18.432 1.00 84.25 156 MET A O 1
ATOM 1286 N N . LYS A 1 157 ? -16.819 7.592 16.775 1.00 82.31 157 LYS A N 1
ATOM 1287 C CA . LYS A 1 157 ? -18.074 7.503 17.541 1.00 82.31 157 LYS A CA 1
ATOM 1288 C C . LYS A 1 157 ? -17.912 6.692 18.825 1.00 82.31 157 LYS A C 1
ATOM 1290 O O . LYS A 1 157 ? -18.460 7.093 19.850 1.00 82.31 157 LYS A O 1
ATOM 1295 N N . GLY A 1 158 ? -17.170 5.583 18.767 1.00 78.62 158 GLY A N 1
ATOM 1296 C CA . GLY A 1 158 ? -16.835 4.773 19.938 1.00 78.62 158 GLY A CA 1
ATOM 1297 C C . GLY A 1 158 ? -15.976 5.530 20.953 1.00 78.62 158 GLY A C 1
ATOM 1298 O O . GLY A 1 158 ? -16.290 5.516 22.139 1.00 78.62 158 GLY A O 1
ATOM 1299 N N . ALA A 1 159 ? -14.950 6.249 20.492 1.00 81.94 159 ALA A N 1
ATOM 1300 C CA . ALA A 1 159 ? -14.052 7.025 21.349 1.00 81.94 159 ALA A CA 1
ATOM 1301 C C . ALA A 1 159 ? -14.760 8.184 22.075 1.00 81.94 159 ALA A C 1
ATOM 1303 O O . ALA A 1 159 ? -14.464 8.450 23.236 1.00 81.94 159 ALA A O 1
ATOM 1304 N N . PHE A 1 160 ? -15.718 8.846 21.416 1.00 80.25 160 PHE A N 1
ATOM 1305 C CA . PHE A 1 160 ? -16.483 9.960 21.993 1.00 80.25 160 PHE A CA 1
ATOM 1306 C C . PHE A 1 160 ? -17.813 9.541 22.649 1.00 80.25 160 PHE A C 1
ATOM 1308 O O . PHE A 1 160 ? -18.564 10.404 23.099 1.00 80.25 160 PHE A O 1
ATOM 1315 N N . GLY A 1 161 ? -18.142 8.243 22.694 1.00 73.62 161 GLY A N 1
ATOM 1316 C CA . GLY A 1 161 ? -19.364 7.743 23.342 1.00 73.62 161 GLY A CA 1
ATOM 1317 C C . GLY A 1 161 ? -20.679 8.207 22.693 1.00 73.62 161 GLY A C 1
ATOM 1318 O O . GLY A 1 161 ? -21.712 8.270 23.355 1.00 73.62 161 GLY A O 1
ATOM 1319 N N . ILE A 1 162 ? -20.679 8.545 21.398 1.00 70.94 162 ILE A N 1
ATOM 1320 C CA . ILE A 1 162 ? -21.829 9.153 20.694 1.00 70.94 162 ILE A CA 1
ATOM 1321 C C . ILE A 1 162 ? -22.776 8.061 20.156 1.00 70.94 162 ILE A C 1
ATOM 1323 O O . ILE A 1 162 ? -23.047 7.988 18.954 1.00 70.94 162 ILE A O 1
ATOM 1327 N N . GLN A 1 163 ? -23.256 7.169 21.028 1.00 61.25 163 GLN A N 1
ATOM 1328 C CA . GLN A 1 163 ? -24.121 6.044 20.631 1.00 61.25 163 GLN A CA 1
ATOM 1329 C C . GLN A 1 163 ? -25.631 6.350 20.688 1.00 61.25 163 GLN A C 1
ATOM 1331 O O . GLN A 1 163 ? -26.370 5.801 19.874 1.00 61.25 163 GLN A O 1
ATOM 1336 N N . ASP A 1 164 ? -26.097 7.280 21.535 1.00 57.53 164 ASP A N 1
ATOM 1337 C CA . ASP A 1 164 ? -27.526 7.304 21.916 1.00 57.53 164 ASP A CA 1
ATOM 1338 C C . ASP A 1 164 ? -28.414 8.394 21.286 1.00 57.53 164 ASP A C 1
ATOM 1340 O O . ASP A 1 164 ? -29.641 8.294 21.329 1.00 57.53 164 ASP A O 1
ATOM 1344 N N . ARG A 1 165 ? -27.867 9.439 20.646 1.00 57.16 165 ARG A N 1
ATOM 1345 C CA . ARG A 1 165 ? -28.693 10.516 20.049 1.00 57.16 165 ARG A CA 1
ATOM 1346 C C . ARG A 1 165 ? -28.682 10.470 18.522 1.00 57.16 165 ARG A C 1
ATOM 1348 O O . ARG A 1 165 ? -27.726 10.935 17.909 1.00 57.16 165 ARG A O 1
ATOM 1355 N N . LYS A 1 166 ? -29.784 10.020 17.898 1.00 61.41 166 LYS A N 1
ATOM 1356 C CA . LYS A 1 166 ? -29.970 9.982 16.423 1.00 61.41 166 LYS A CA 1
ATOM 1357 C C . LYS A 1 166 ? -29.580 11.296 15.723 1.00 61.41 166 LYS A C 1
ATOM 1359 O O . LYS A 1 166 ? -28.909 11.263 14.694 1.00 61.41 166 LYS A O 1
ATOM 1364 N N . THR A 1 167 ? -29.949 12.448 16.289 1.00 61.97 167 THR A N 1
ATOM 1365 C CA . THR A 1 167 ? -29.633 13.770 15.714 1.00 61.97 167 THR A CA 1
ATOM 1366 C C . THR A 1 167 ? -28.159 14.148 15.897 1.00 61.97 167 THR A C 1
ATOM 1368 O O . THR A 1 167 ? -27.519 14.592 14.947 1.00 61.97 167 THR A O 1
ATOM 1371 N N . GLY A 1 168 ? -27.587 13.902 17.083 1.00 67.62 168 GLY A N 1
ATOM 1372 C CA . GLY A 1 168 ? -26.171 14.170 17.370 1.00 67.62 168 GLY A CA 1
ATOM 1373 C C . GLY A 1 168 ? -25.224 13.265 16.578 1.00 67.62 168 GLY A C 1
ATOM 1374 O O . GLY A 1 168 ? -24.196 13.719 16.088 1.00 67.62 168 GLY A O 1
ATOM 1375 N N . MET A 1 169 ? -25.619 12.011 16.353 1.00 71.88 169 MET A N 1
ATOM 1376 C CA . MET A 1 169 ? -24.860 11.036 15.571 1.00 71.88 169 MET A CA 1
ATOM 1377 C C . MET A 1 169 ? -24.767 11.427 14.090 1.00 71.88 169 MET A C 1
ATOM 1379 O O . MET A 1 169 ? -23.715 11.243 13.476 1.00 71.88 169 MET A O 1
ATOM 1383 N N . ARG A 1 170 ? -25.850 11.969 13.510 1.00 77.00 170 ARG A N 1
ATOM 1384 C CA . ARG A 1 170 ? -25.858 12.440 12.115 1.00 77.00 170 ARG A CA 1
ATOM 1385 C C . ARG A 1 170 ? -25.059 13.731 11.957 1.00 77.00 170 ARG A C 1
ATOM 1387 O O . ARG A 1 170 ? -24.306 13.842 10.995 1.00 77.00 170 ARG A O 1
ATOM 1394 N N . LEU A 1 171 ? -25.193 14.663 12.902 1.00 81.06 171 LEU A N 1
ATOM 1395 C CA . LEU A 1 171 ? -24.437 15.915 12.886 1.00 81.06 171 LEU A CA 1
ATOM 1396 C C . LEU A 1 171 ? -22.931 15.647 13.017 1.00 81.06 171 LEU A C 1
ATOM 1398 O O . LEU A 1 171 ? -22.167 16.135 12.196 1.00 81.06 171 LEU A O 1
ATOM 1402 N N . PHE A 1 172 ? -22.525 14.800 13.969 1.00 82.94 172 PHE A N 1
ATOM 1403 C CA . PHE A 1 172 ? -21.124 14.413 14.165 1.00 82.94 172 PHE A CA 1
ATOM 1404 C C . PHE A 1 172 ? -20.537 13.696 12.946 1.00 82.94 172 PHE A C 1
ATOM 1406 O O . PHE A 1 172 ? -19.416 13.968 12.535 1.00 82.94 172 PHE A O 1
ATOM 1413 N N . ALA A 1 173 ? -21.303 12.787 12.337 1.00 83.19 173 ALA A N 1
ATOM 1414 C CA . ALA A 1 173 ? -20.882 12.117 11.112 1.00 83.19 173 ALA A CA 1
ATOM 1415 C C . ALA A 1 173 ? -20.635 13.117 9.972 1.00 83.19 173 ALA A C 1
ATOM 1417 O O . ALA A 1 173 ? -19.614 13.032 9.295 1.00 83.19 173 ALA A O 1
ATOM 1418 N N . LEU A 1 174 ? -21.553 14.069 9.775 1.00 84.44 174 LEU A N 1
ATOM 1419 C CA . LEU A 1 174 ? -21.427 15.097 8.741 1.00 84.44 174 LEU A CA 1
ATOM 1420 C C . LEU A 1 174 ? -20.251 16.037 9.010 1.00 84.44 174 LEU A C 1
ATOM 1422 O O . LEU A 1 174 ? -19.478 16.296 8.092 1.00 84.44 174 LEU A O 1
ATOM 1426 N N . THR A 1 175 ? -20.078 16.514 10.245 1.00 86.94 175 THR A N 1
ATOM 1427 C CA . THR A 1 175 ? -18.966 17.411 10.588 1.00 86.94 175 THR A CA 1
ATOM 1428 C C . THR A 1 175 ? -17.620 16.711 10.452 1.00 86.94 175 THR A C 1
ATOM 1430 O O . THR A 1 175 ? -16.708 17.276 9.857 1.00 86.94 175 THR A O 1
ATOM 1433 N N . PHE A 1 176 ? -17.503 15.467 10.920 1.00 87.06 176 PHE A N 1
ATOM 1434 C CA . PHE A 1 176 ? -16.279 14.676 1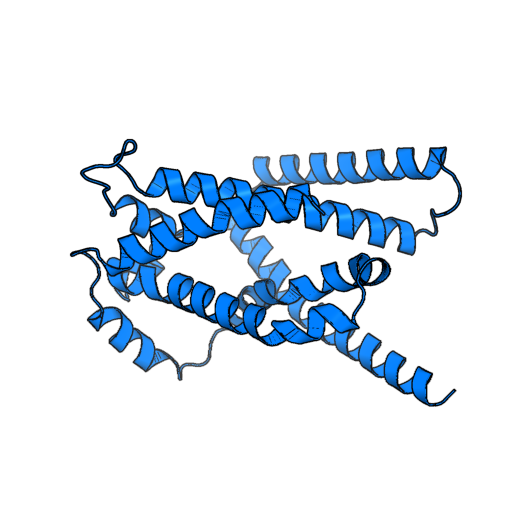0.797 1.00 87.06 176 PHE A CA 1
ATOM 1435 C C . PHE A 1 176 ? -15.903 14.414 9.334 1.00 87.06 176 PHE A C 1
ATOM 1437 O O . PHE A 1 176 ? -14.768 14.671 8.935 1.00 87.06 176 PHE A O 1
ATOM 1444 N N . LEU A 1 177 ? -16.857 13.956 8.515 1.00 87.81 177 LEU A N 1
ATOM 1445 C CA . LEU A 1 177 ? -16.611 13.697 7.094 1.00 87.81 177 LEU A CA 1
ATOM 1446 C C . LEU A 1 177 ? -16.306 14.984 6.324 1.00 87.81 177 LEU A C 1
ATOM 1448 O O . LEU A 1 177 ? -15.412 14.984 5.483 1.00 87.81 177 LEU A O 1
ATOM 1452 N N . SER A 1 178 ? -17.000 16.085 6.627 1.00 88.25 178 SER A N 1
ATOM 1453 C CA . SER A 1 178 ? -16.733 17.381 5.998 1.00 88.25 178 SER A CA 1
ATOM 1454 C C . SER A 1 178 ? -15.354 17.917 6.375 1.00 88.25 178 SER A C 1
ATOM 1456 O O . SER A 1 178 ? -14.657 18.448 5.516 1.00 88.25 178 SER A O 1
ATOM 1458 N N . PHE A 1 179 ? -14.946 17.762 7.637 1.00 90.81 179 PHE A N 1
ATOM 1459 C CA . PHE A 1 179 ? -13.632 18.187 8.109 1.00 90.81 179 PHE A CA 1
ATOM 1460 C C . PHE A 1 179 ? -12.507 17.378 7.453 1.00 90.81 179 PHE A C 1
ATOM 1462 O O . PHE A 1 179 ? -11.570 17.964 6.917 1.00 90.81 179 PHE A O 1
ATOM 1469 N N . ILE A 1 180 ? -12.624 16.045 7.419 1.00 89.06 180 ILE A N 1
ATOM 1470 C CA . ILE A 1 180 ? -11.644 15.181 6.740 1.00 89.06 180 ILE A CA 1
ATOM 1471 C C . ILE A 1 180 ? -11.611 15.455 5.236 1.00 89.06 180 ILE A C 1
ATOM 1473 O O . ILE A 1 180 ? -10.527 15.544 4.661 1.00 89.06 180 ILE A O 1
ATOM 1477 N N . GLY A 1 181 ? -12.774 15.619 4.603 1.00 88.75 181 GLY A N 1
ATOM 1478 C CA . GLY A 1 181 ? -12.871 15.943 3.182 1.00 88.75 181 GLY A CA 1
ATOM 1479 C C . GLY A 1 181 ? -12.167 17.259 2.855 1.00 88.75 181 GLY A C 1
ATOM 1480 O O . GLY A 1 181 ? -11.301 17.288 1.983 1.00 88.75 181 GLY A O 1
ATOM 1481 N N . PHE A 1 182 ? -12.454 18.321 3.611 1.00 92.44 182 PHE A N 1
ATOM 1482 C CA . PHE A 1 182 ? -11.782 19.611 3.455 1.00 92.44 182 PHE A CA 1
ATOM 1483 C C . PHE A 1 182 ? -10.265 19.492 3.637 1.00 92.44 182 PHE A C 1
ATOM 1485 O O . PHE A 1 182 ? -9.503 19.967 2.797 1.00 92.44 182 PHE A O 1
ATOM 1492 N N . LEU A 1 183 ? -9.826 18.803 4.693 1.00 90.50 183 LE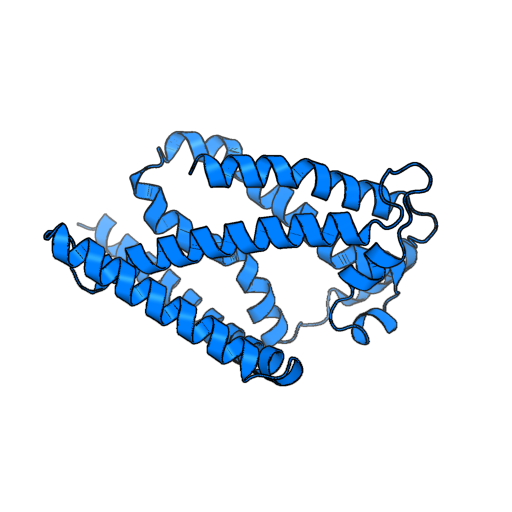U A N 1
ATOM 1493 C CA . LEU A 1 183 ? -8.408 18.615 4.981 1.00 90.50 183 LEU A CA 1
ATOM 1494 C C . LEU A 1 183 ? -7.699 17.855 3.849 1.00 90.50 183 LEU A C 1
ATOM 1496 O O . LEU A 1 183 ? -6.592 18.222 3.469 1.00 90.50 183 LEU A O 1
ATOM 1500 N N . SER A 1 184 ? -8.348 16.839 3.270 1.00 86.81 184 SER A N 1
ATOM 1501 C CA . SER A 1 184 ? -7.787 16.068 2.155 1.00 86.81 184 SER A CA 1
ATOM 1502 C C . SER A 1 184 ? -7.561 16.913 0.897 1.00 86.81 184 SER A C 1
ATOM 1504 O O . SER A 1 184 ? -6.488 16.831 0.305 1.00 86.81 184 SER A O 1
ATOM 1506 N N . VAL A 1 185 ? -8.516 17.782 0.542 1.00 90.19 185 VAL A N 1
ATOM 1507 C CA . VAL A 1 185 ? -8.386 18.708 -0.596 1.00 90.19 185 VAL A CA 1
ATOM 1508 C C . VAL A 1 185 ? -7.314 19.756 -0.314 1.00 90.19 185 VAL A C 1
ATOM 1510 O O . VAL A 1 185 ? -6.459 20.008 -1.156 1.00 90.19 185 VAL A O 1
ATOM 1513 N N . TYR A 1 186 ? -7.305 20.320 0.896 1.00 92.06 186 TYR A N 1
ATOM 1514 C CA . TYR A 1 186 ? -6.300 21.302 1.293 1.00 92.06 186 TYR A CA 1
ATOM 1515 C C . TYR A 1 186 ? -4.874 20.744 1.187 1.00 92.06 186 TYR A C 1
ATOM 1517 O O . TYR A 1 186 ? -3.992 21.400 0.633 1.00 92.06 186 TYR A O 1
ATOM 1525 N N . PHE A 1 187 ? -4.647 19.519 1.674 1.00 87.00 187 PHE A N 1
ATOM 1526 C CA . PHE A 1 187 ? -3.346 18.862 1.553 1.00 87.00 187 PHE A CA 1
ATOM 1527 C C . PHE A 1 187 ? -2.966 18.569 0.101 1.00 87.00 187 PHE A C 1
ATOM 1529 O O . PHE A 1 187 ? -1.792 18.687 -0.237 1.00 87.00 187 PHE A O 1
ATOM 1536 N N . GLN A 1 188 ? -3.930 18.201 -0.745 1.00 86.56 188 GLN A N 1
ATOM 1537 C CA . GLN A 1 188 ? -3.675 17.926 -2.158 1.00 86.56 188 GLN A CA 1
ATOM 1538 C C . GLN A 1 188 ? -3.236 19.181 -2.926 1.00 86.56 188 GLN A C 1
ATOM 1540 O O . GLN A 1 188 ? -2.325 19.094 -3.741 1.00 86.56 188 GLN A O 1
ATOM 1545 N N . GLU A 1 189 ? -3.850 20.332 -2.652 1.00 89.50 189 GLU A N 1
ATOM 1546 C CA . GLU A 1 189 ? -3.506 21.604 -3.308 1.00 89.50 189 GLU A CA 1
ATOM 1547 C C . GLU A 1 189 ? -2.217 22.227 -2.749 1.00 89.50 189 GLU A C 1
ATOM 1549 O O . GLU A 1 189 ? -1.473 22.889 -3.469 1.00 89.50 189 GLU A O 1
ATOM 1554 N N . SER A 1 190 ? -1.938 22.024 -1.457 1.00 87.44 190 SER A N 1
ATOM 1555 C CA . SER A 1 190 ? -0.824 22.700 -0.777 1.00 87.44 190 SER A CA 1
ATOM 1556 C C . SER A 1 190 ? 0.514 21.971 -0.899 1.00 87.44 190 SER A C 1
ATOM 1558 O O . SER A 1 190 ? 1.557 22.592 -0.704 1.00 87.44 190 SER A O 1
ATOM 1560 N N . LEU A 1 191 ? 0.508 20.659 -1.155 1.00 88.56 191 LEU A N 1
ATOM 1561 C CA . LEU A 1 191 ? 1.720 19.841 -1.138 1.00 88.56 191 LEU A CA 1
ATOM 1562 C C . LEU A 1 191 ? 2.186 19.481 -2.543 1.00 88.56 191 LEU A C 1
ATOM 1564 O O . LEU A 1 191 ? 1.447 18.909 -3.342 1.00 88.56 191 LEU A O 1
ATOM 1568 N N . ASN A 1 192 ? 3.474 19.696 -2.803 1.00 87.19 192 ASN A N 1
ATOM 1569 C CA . ASN A 1 192 ? 4.105 19.141 -3.993 1.00 87.19 192 ASN A CA 1
ATOM 1570 C C . ASN A 1 192 ? 4.298 17.616 -3.836 1.00 87.19 192 ASN A C 1
ATOM 1572 O O . ASN A 1 192 ? 4.474 17.100 -2.729 1.00 87.19 192 ASN A O 1
ATOM 1576 N N . GLN A 1 193 ? 4.347 16.877 -4.946 1.00 82.00 193 GLN A N 1
ATOM 1577 C CA . GLN A 1 193 ? 4.470 15.415 -4.962 1.00 82.00 193 GLN A CA 1
ATOM 1578 C C . GLN A 1 193 ? 5.671 14.918 -4.140 1.00 82.00 193 GLN A C 1
ATOM 1580 O O . GLN A 1 193 ? 5.555 13.960 -3.378 1.00 82.00 193 GLN A O 1
ATOM 1585 N N . ARG A 1 194 ? 6.826 15.589 -4.241 1.00 85.19 194 ARG A N 1
ATOM 1586 C CA . ARG A 1 194 ? 8.032 15.227 -3.476 1.00 85.19 194 ARG A CA 1
ATOM 1587 C C . ARG A 1 194 ? 7.831 15.368 -1.965 1.00 85.19 194 ARG A C 1
ATOM 1589 O O . ARG A 1 194 ? 8.278 14.510 -1.205 1.00 85.19 194 ARG A O 1
ATOM 1596 N N . GLU A 1 195 ? 7.171 16.437 -1.536 1.00 88.19 195 GLU A N 1
ATOM 1597 C CA . GLU A 1 195 ? 6.892 16.700 -0.122 1.00 88.19 195 GLU A CA 1
ATOM 1598 C C . GLU A 1 195 ? 5.872 15.704 0.417 1.00 88.19 195 GLU A C 1
ATOM 1600 O O . GLU A 1 195 ? 6.072 15.142 1.494 1.00 88.19 195 GLU A O 1
ATOM 1605 N N . PHE A 1 196 ? 4.847 15.387 -0.379 1.00 87.94 196 PHE A N 1
ATOM 1606 C CA . PHE A 1 196 ? 3.869 14.353 -0.062 1.00 87.94 196 PHE A CA 1
ATOM 1607 C C . PHE A 1 196 ? 4.534 12.996 0.217 1.00 87.94 196 PHE A C 1
ATOM 1609 O O . PHE A 1 196 ? 4.261 12.378 1.247 1.00 87.94 196 PHE A O 1
ATOM 1616 N N . PHE A 1 197 ? 5.471 12.553 -0.633 1.00 85.75 197 PHE A N 1
ATOM 1617 C CA . PHE A 1 197 ? 6.241 11.326 -0.378 1.00 85.75 197 PHE A CA 1
ATOM 1618 C C . PHE A 1 197 ? 7.089 11.411 0.901 1.00 85.75 197 PHE A C 1
ATOM 1620 O O . PHE A 1 197 ? 7.223 10.417 1.619 1.00 85.75 197 PHE A O 1
ATOM 1627 N N . GLY A 1 198 ? 7.633 12.591 1.214 1.00 89.94 198 GLY A N 1
ATOM 1628 C CA . GLY A 1 198 ? 8.341 12.845 2.469 1.00 89.94 198 GLY A CA 1
ATOM 1629 C C . GLY A 1 198 ? 7.440 12.655 3.693 1.00 89.94 198 GLY A C 1
ATOM 1630 O O . GLY A 1 198 ? 7.775 11.882 4.593 1.00 89.94 198 GLY A O 1
ATOM 1631 N N . TYR A 1 199 ? 6.268 13.292 3.703 1.00 91.19 199 TYR A N 1
ATOM 1632 C CA . TYR A 1 199 ? 5.286 13.149 4.782 1.00 91.19 199 TYR A CA 1
ATOM 1633 C C . TYR A 1 199 ? 4.752 11.721 4.903 1.00 91.19 199 TYR A C 1
ATOM 1635 O O . TYR A 1 199 ? 4.658 11.201 6.016 1.00 91.19 199 TYR A O 1
ATOM 1643 N N . ALA A 1 200 ? 4.488 11.046 3.782 1.00 90.00 200 ALA A N 1
ATOM 1644 C CA . ALA A 1 200 ? 4.080 9.644 3.775 1.00 90.00 200 ALA A CA 1
ATOM 1645 C C . ALA A 1 200 ? 5.148 8.742 4.418 1.00 90.00 200 ALA A C 1
ATOM 1647 O O . ALA A 1 200 ? 4.823 7.882 5.237 1.00 90.00 200 ALA A O 1
ATOM 1648 N N . LYS A 1 201 ? 6.434 8.976 4.121 1.00 91.75 201 LYS A N 1
ATOM 1649 C CA . LYS A 1 201 ? 7.543 8.245 4.752 1.00 91.75 201 LYS A CA 1
ATOM 1650 C C . LYS A 1 201 ? 7.565 8.445 6.270 1.00 91.75 201 LYS A C 1
ATOM 1652 O O . LYS A 1 201 ? 7.707 7.465 7.001 1.00 91.75 201 LYS A O 1
ATOM 1657 N N . TYR A 1 202 ? 7.408 9.679 6.754 1.00 93.81 202 TYR A N 1
ATOM 1658 C CA . TYR A 1 202 ? 7.330 9.949 8.195 1.00 93.81 202 TYR A CA 1
ATOM 1659 C C . TYR A 1 202 ? 6.124 9.267 8.843 1.00 93.81 202 TYR A C 1
ATOM 1661 O O . TYR A 1 202 ? 6.274 8.624 9.883 1.00 93.81 202 TYR A O 1
ATOM 1669 N N . TRP A 1 203 ? 4.958 9.340 8.199 1.00 92.56 203 TRP A N 1
ATOM 1670 C CA . TRP A 1 203 ? 3.745 8.675 8.659 1.00 92.56 203 TRP A CA 1
ATOM 1671 C C . TRP A 1 203 ? 3.931 7.160 8.786 1.00 92.56 203 TRP A C 1
ATOM 1673 O O . TRP A 1 203 ? 3.661 6.603 9.849 1.00 92.56 203 TRP A O 1
ATOM 1683 N N . PHE A 1 204 ? 4.450 6.485 7.753 1.00 93.19 204 PHE A N 1
ATOM 1684 C CA . PHE A 1 204 ? 4.679 5.037 7.804 1.00 93.19 204 PHE A CA 1
ATOM 1685 C C . PHE A 1 204 ? 5.692 4.650 8.884 1.00 93.19 204 PHE A C 1
ATOM 1687 O O . PHE A 1 204 ? 5.447 3.709 9.641 1.00 93.19 204 PHE A O 1
ATOM 1694 N N . ASN A 1 205 ? 6.791 5.403 9.003 1.00 94.38 205 ASN A N 1
ATOM 1695 C CA . ASN A 1 205 ? 7.817 5.175 10.022 1.00 94.38 205 ASN A CA 1
ATOM 1696 C C . ASN A 1 205 ? 7.270 5.285 11.451 1.00 94.38 205 ASN A C 1
ATOM 1698 O O . ASN A 1 205 ? 7.705 4.527 12.316 1.00 94.38 205 ASN A O 1
ATOM 1702 N N . PHE A 1 206 ? 6.359 6.231 11.698 1.00 95.06 206 PHE A N 1
ATOM 1703 C CA . PHE A 1 206 ? 5.716 6.427 12.999 1.00 95.06 206 PHE A CA 1
ATOM 1704 C C . PHE A 1 206 ? 4.624 5.387 13.269 1.00 95.06 206 PHE A C 1
ATOM 1706 O O . PHE A 1 206 ? 4.496 4.876 14.381 1.00 95.06 206 PHE A O 1
ATOM 1713 N N . ARG A 1 207 ? 3.849 5.045 12.241 1.00 93.19 207 ARG A N 1
ATOM 1714 C CA . ARG A 1 207 ? 2.724 4.120 12.342 1.00 93.19 207 ARG A CA 1
ATOM 1715 C C . ARG A 1 207 ? 3.141 2.713 12.762 1.00 93.19 207 ARG A C 1
ATOM 1717 O O . ARG A 1 207 ? 2.479 2.139 13.621 1.00 93.19 207 ARG A O 1
ATOM 1724 N N . LEU A 1 208 ? 4.203 2.160 12.170 1.00 92.38 208 LEU A N 1
ATOM 1725 C CA . LEU A 1 208 ? 4.620 0.775 12.428 1.00 92.38 208 LEU A CA 1
ATOM 1726 C C . LEU A 1 208 ? 4.861 0.509 13.938 1.00 92.38 208 LEU A C 1
ATOM 1728 O O . LEU A 1 208 ? 4.257 -0.425 14.467 1.00 92.38 208 LEU A O 1
ATOM 1732 N N . PRO A 1 209 ? 5.649 1.320 14.675 1.00 93.50 209 PRO A N 1
ATOM 1733 C CA . PRO A 1 209 ? 5.795 1.178 16.123 1.00 93.50 209 PRO A CA 1
ATOM 1734 C C . PRO A 1 209 ? 4.469 1.267 16.884 1.00 93.50 209 PRO A C 1
ATOM 1736 O O . PRO A 1 209 ? 4.227 0.473 17.791 1.00 93.50 209 PRO A O 1
ATOM 1739 N N . VAL A 1 210 ? 3.596 2.208 16.509 1.00 91.62 210 VAL A N 1
ATOM 1740 C CA . VAL A 1 210 ? 2.295 2.406 17.168 1.00 91.62 210 VAL A CA 1
ATOM 1741 C C . VAL A 1 210 ? 1.394 1.184 16.991 1.00 91.62 210 VAL A C 1
ATOM 1743 O O . VAL A 1 210 ? 0.761 0.746 17.950 1.00 91.62 210 VAL A O 1
ATOM 1746 N N . GLU A 1 211 ? 1.362 0.592 15.799 1.00 88.69 211 GLU A N 1
ATOM 1747 C CA . GLU A 1 211 ? 0.587 -0.625 15.535 1.00 88.69 211 GLU A CA 1
ATOM 1748 C C . GLU A 1 211 ? 1.121 -1.826 16.309 1.00 88.69 211 GLU A C 1
ATOM 1750 O O . GLU A 1 211 ? 0.340 -2.581 16.888 1.00 88.69 211 GLU A O 1
ATOM 1755 N N . VAL A 1 212 ? 2.444 -1.971 16.384 1.00 90.25 212 VAL A N 1
ATOM 1756 C CA . VAL A 1 212 ? 3.090 -3.022 17.177 1.00 90.25 212 VAL A CA 1
ATOM 1757 C C . VAL A 1 212 ? 2.723 -2.888 18.661 1.00 90.25 212 VAL A C 1
ATOM 1759 O O . VAL A 1 212 ? 2.338 -3.876 19.293 1.00 90.25 212 VAL A O 1
ATOM 1762 N N . VAL A 1 213 ? 2.754 -1.669 19.210 1.00 92.12 213 VAL A N 1
ATOM 1763 C CA . VAL A 1 213 ? 2.308 -1.392 20.587 1.00 92.12 213 VAL A CA 1
ATOM 1764 C C . VAL A 1 213 ? 0.820 -1.704 20.760 1.00 92.12 213 VAL A C 1
ATOM 1766 O O . VAL A 1 213 ? 0.450 -2.365 21.730 1.00 92.12 213 VAL A O 1
ATOM 1769 N N . LEU A 1 214 ? -0.035 -1.295 19.821 1.00 86.75 214 LEU A N 1
ATOM 1770 C CA . LEU A 1 214 ? -1.476 -1.552 19.876 1.00 86.75 214 LEU A CA 1
ATOM 1771 C C . LEU A 1 214 ? -1.777 -3.055 19.912 1.00 86.75 214 LEU A C 1
ATOM 1773 O O . LEU A 1 214 ? -2.535 -3.509 20.772 1.00 86.75 214 LEU A O 1
ATOM 1777 N N . VAL A 1 215 ? -1.161 -3.836 19.022 1.00 87.56 215 VAL A N 1
ATOM 1778 C CA . VAL A 1 215 ? -1.337 -5.296 18.978 1.00 87.56 215 VAL A CA 1
ATOM 1779 C C . VAL A 1 215 ? -0.857 -5.937 20.280 1.00 87.56 215 VAL A C 1
ATOM 1781 O O . VAL A 1 215 ? -1.566 -6.780 20.836 1.00 87.56 215 VAL A O 1
ATOM 1784 N N . MET A 1 216 ? 0.289 -5.505 20.817 1.00 88.88 216 MET A N 1
ATOM 1785 C CA . MET A 1 216 ? 0.780 -5.984 22.113 1.00 88.88 216 MET A CA 1
ATOM 1786 C C . MET A 1 216 ? -0.199 -5.682 23.254 1.00 88.88 216 MET A C 1
ATOM 1788 O O . MET A 1 216 ? -0.499 -6.572 24.050 1.00 88.88 216 MET A O 1
ATOM 1792 N N . VAL A 1 217 ? -0.743 -4.464 23.326 1.00 88.25 217 VAL A N 1
ATOM 1793 C CA . VAL A 1 217 ? -1.718 -4.081 24.362 1.00 88.25 217 VAL A CA 1
ATOM 1794 C C . VAL A 1 217 ? -2.979 -4.940 24.269 1.00 88.25 217 VAL A C 1
ATOM 1796 O O . VAL A 1 217 ? -3.423 -5.488 25.280 1.00 88.25 217 VAL A O 1
ATOM 1799 N N . VAL A 1 218 ? -3.534 -5.121 23.068 1.00 85.06 218 VAL A N 1
ATOM 1800 C CA . VAL A 1 218 ? -4.724 -5.963 22.856 1.00 85.06 218 VAL A CA 1
ATOM 1801 C C . VAL A 1 218 ? -4.446 -7.417 23.244 1.00 85.06 218 VAL A C 1
ATOM 1803 O O . VAL A 1 218 ? -5.264 -8.040 23.927 1.00 85.06 218 VAL A O 1
ATOM 1806 N N . PHE A 1 219 ? -3.281 -7.952 22.873 1.00 86.25 219 PHE A N 1
ATOM 1807 C CA . PHE A 1 219 ? -2.873 -9.305 23.242 1.00 86.25 219 PHE A CA 1
ATOM 1808 C C . PHE A 1 219 ? -2.788 -9.475 24.766 1.00 86.25 219 PHE A C 1
ATOM 1810 O O . PHE A 1 219 ? -3.400 -10.398 25.313 1.00 86.25 219 PHE A O 1
ATOM 1817 N N . LEU A 1 220 ? -2.127 -8.547 25.467 1.00 89.75 220 LEU A N 1
ATOM 1818 C CA . LEU A 1 220 ? -2.015 -8.557 26.930 1.00 89.75 220 LEU A CA 1
ATOM 1819 C C . LEU A 1 220 ? -3.381 -8.450 27.625 1.00 89.75 220 LEU A C 1
ATOM 1821 O O . LEU A 1 220 ? -3.630 -9.155 28.607 1.00 89.75 220 LEU A O 1
ATOM 1825 N N . LEU A 1 221 ? -4.292 -7.618 27.112 1.00 86.56 221 LEU A N 1
ATOM 1826 C CA . LEU A 1 221 ? -5.662 -7.520 27.628 1.00 86.56 221 LEU A CA 1
ATOM 1827 C C . LEU A 1 221 ? -6.459 -8.814 27.398 1.00 86.56 221 LEU A C 1
ATOM 1829 O O . LEU A 1 221 ? -7.204 -9.238 28.284 1.00 86.56 221 LEU A O 1
ATOM 1833 N N . SER A 1 222 ? -6.265 -9.486 26.259 1.00 82.50 222 SER A N 1
ATOM 1834 C CA . SER A 1 222 ? -6.922 -10.771 25.975 1.00 82.50 222 SER A CA 1
ATOM 1835 C C . SER A 1 222 ? -6.501 -11.873 26.956 1.00 82.50 222 SER A C 1
ATOM 1837 O O . SER A 1 222 ? -7.335 -12.674 27.386 1.00 82.50 222 SER A O 1
ATOM 1839 N N . LEU A 1 223 ? -5.230 -11.874 27.377 1.00 83.19 223 LEU A N 1
ATOM 1840 C CA . LEU A 1 223 ? -4.703 -12.830 28.353 1.00 83.19 223 LEU A CA 1
ATOM 1841 C C . LEU A 1 223 ? -5.295 -12.612 29.749 1.00 83.19 223 LEU A C 1
ATOM 1843 O O . LEU A 1 223 ? -5.545 -13.582 30.463 1.00 83.19 223 LEU A O 1
ATOM 1847 N N . ARG A 1 224 ? -5.565 -11.357 30.134 1.00 77.19 224 ARG A N 1
ATOM 1848 C CA . ARG A 1 224 ? -6.216 -11.038 31.417 1.00 77.19 224 ARG A CA 1
ATOM 1849 C C . ARG A 1 224 ? -7.666 -11.522 31.460 1.00 77.19 224 ARG A C 1
ATOM 1851 O O . ARG A 1 224 ? -8.104 -12.027 32.487 1.00 77.19 224 ARG A O 1
ATOM 1858 N N . ARG A 1 225 ? -8.378 -11.453 30.331 1.00 63.62 225 ARG A N 1
ATOM 1859 C CA . ARG A 1 225 ? -9.793 -11.849 30.231 1.00 63.62 225 ARG A CA 1
ATOM 1860 C C . ARG A 1 225 ? -10.035 -13.360 30.299 1.00 63.62 225 ARG A C 1
ATOM 1862 O O . ARG A 1 225 ? -11.135 -13.759 30.632 1.00 63.62 225 ARG A O 1
ATOM 1869 N N . LYS A 1 226 ? -9.036 -14.198 29.993 1.00 56.09 226 LYS A N 1
ATOM 1870 C CA . LYS A 1 226 ? -9.132 -15.667 30.146 1.00 56.09 226 LYS A CA 1
ATOM 1871 C C . LYS A 1 226 ? -8.917 -16.156 31.584 1.00 56.09 226 LYS A C 1
ATOM 1873 O O . LYS A 1 226 ? -9.142 -17.329 31.851 1.00 56.09 226 LYS A O 1
ATOM 1878 N N . LYS A 1 227 ? -8.425 -15.293 32.482 1.00 45.62 227 LYS A N 1
ATOM 1879 C CA . LYS A 1 227 ? -8.182 -15.616 33.899 1.00 45.62 227 LYS A CA 1
ATOM 1880 C C . LYS A 1 227 ? -9.309 -15.162 34.839 1.00 45.62 227 LYS A C 1
ATOM 1882 O O . LYS A 1 227 ? -9.206 -15.426 36.031 1.00 45.62 227 LYS A O 1
ATOM 1887 N N . THR A 1 228 ? -10.322 -14.465 34.322 1.00 41.66 228 THR A N 1
ATOM 1888 C CA . THR A 1 228 ? -11.535 -14.051 35.058 1.00 41.66 228 THR A CA 1
ATOM 1889 C C . THR A 1 228 ? -12.707 -14.862 34.537 1.00 41.66 228 THR A C 1
ATOM 1891 O O . THR A 1 228 ? -13.572 -15.222 35.356 1.00 41.66 228 THR A O 1
#

Foldseek 3Di:
DVVLVVLVVVLVVLLVVLLVLLVPDPLFACVLLVVVVVCPPPDDDLLVVLVVCVVVPCVLLCVVCVVVDPPVVCVVCVVVVVVVVVVSVCSVVRSLCRRQNDPRCVVDPCSPLVSQQPRADPPDPDGGSSVSVVVSVVSVVVSVVVSVLVSVLVVVCVVVVVDPDPVVSVVSSVVSVVVVVVVVVVCVVPDDPVVVVVVVSVVSSVVVVVVVVVVVVVVVVVVVVVVD

Radius of gyration: 21.11 Å; chains: 1; bounding box: 50×45×66 Å